Protein AF-0000000086188123 (afdb_homodimer)

Foldseek 3Di:
DPPPPPPDDDLVVVLVVQLVVVVVVPDDSVVSNVVSVVVSVVVVLVVVLQVVCVVVPHHPLLVLQLVCQVPDDPPDFDFLVNSCVVVVHDSVVSVVSVVVCVVVVQWDWDADPVHRVTIGIHGDPVVVVSVVVSVVVSVVVVCVVCVVPDPVRVVVVVVVVVVVVVVVVVVVVVVVVD/DPPPPPPDDDLVVVLVVQLVVVVVVPDDSVVSNVVSVVVSVVVVLVVVLQVVCVVVPHHPLLVLQLVCQVPDDPPDFDFLVNSCVVVVHDSVVSVVSVVVCVVVVQWDWDADPVHRVTIGIHGDPVVVVSVVVSVVVSVVVVCVVCVVPDPVRVVVVVVVVVVVVVVVVVVVVVVVVD

Nearest PDB structures (foldseek):
  8ylg-assembly1_B  TM=7.034E-01  e=4.263E-10  Burkholderia thailandensis
  7kfq-assembly1_A  TM=6.869E-01  e=3.202E-08  Variovorax paradoxus
  2nnn-assembly3_F  TM=6.623E-01  e=1.736E-07  Pseudomonas aeruginosa
  1lnw-assembly7_A  TM=7.172E-01  e=4.438E-07  Pseudomonas aeruginosa
  4zzl-assembly1_B  TM=7.360E-01  e=1.001E-06  Pseudomonas aeruginosa

Radius of gyration: 21.92 Å; Cα contacts (8 Å, |Δi|>4): 415; chains: 2; bounding box: 46×71×60 Å

Solvent-accessible surface area (backbone atoms only — not comparable to full-atom values): 19078 Å² total; per-residue (Å²): 132,80,73,77,66,76,89,64,81,51,56,54,54,52,48,52,43,48,37,51,42,39,35,74,36,63,24,52,58,68,53,36,45,33,54,49,34,39,42,51,46,47,52,56,51,49,58,54,46,55,56,56,33,49,77,73,73,40,51,72,68,55,43,53,51,54,55,50,56,66,48,49,54,94,85,57,82,43,27,66,63,55,52,11,61,76,66,70,48,54,55,70,59,38,50,53,52,49,50,54,37,36,74,73,44,31,34,46,78,42,67,31,88,90,38,77,86,38,52,35,54,44,68,31,74,57,24,48,50,51,50,28,49,53,39,39,57,49,36,54,54,52,46,56,24,43,58,73,44,51,75,68,51,44,52,50,44,24,53,52,39,48,43,36,34,49,18,46,41,55,51,51,56,53,55,69,72,99,132,80,75,78,65,75,88,64,81,51,58,55,55,52,48,52,44,47,35,52,41,40,35,74,37,63,24,54,59,69,54,37,44,33,54,49,34,41,44,50,47,45,51,55,50,49,58,53,46,55,56,56,34,49,76,74,74,40,50,73,68,54,44,55,50,52,54,52,56,67,48,49,54,94,83,57,82,42,27,66,63,55,52,11,61,75,68,70,50,55,54,69,59,39,50,53,51,50,50,55,36,36,75,72,45,32,35,45,77,43,68,31,88,90,37,77,86,39,52,35,54,42,69,30,75,56,25,49,52,50,50,27,49,52,38,40,58,48,35,54,56,52,45,56,23,42,60,72,43,52,75,68,52,42,52,52,44,25,52,53,38,49,43,36,33,48,18,46,42,55,50,51,56,53,55,70,72,99

Secondary structure (DSSP, 8-state):
------SSPPHHHHHHHHHHHHHHTT--HHHHHHHHHHHHHHHHHHHHHHHHHHHTT--HHHHHHHHHHHT--TT----HHHHHHHHT--HHHHHHHHHHHHHTTSEEEEEETTEEEEEEEEE-HHHHHHHHHHHHHHHHHHHHHGGGS-HHHHHHHHHHHHHHHHHHHHHHHHHHH-/------SSPPHHHHHHHHHHHHHHTT--HHHHHHHHHHHHHHHHHHHHHHHHHHHTT--HHHHHHHHHHHT--TT----HHHHHHHHT--HHHHHHHHHHHHHTTSEEEEEETTEEEEEEEEE-HHHHHHHHHHHHHHHHHHHHHGGGS-HHHHHHHHHHHHHHHHHHHHHHHHHHH-

Sequence (356 aa):
MTTRKRTGPSEQQLYESEVAAYVAAGGNEQVQRVITAAQALTRKLSQWYTLALQDVGLSAGEWTVLSRLARAGADEVLTPSALAEAAAIAPSSMTHRLDKMAERGLIDRTTDPSNRTRIIVTLTTEGWNMFRQVVRDSDILESDVLNRLTTGQREQLATLLEKAIAGLDDLSAQRDQHMTTRKRTGPSEQQLYESEVAAYVAAGGNEQVQRVITAAQALTRKLSQWYTLALQDVGLSAGEWTVLSRLARAGADEVLTPSALAEAAAIAPSSMTHRLDKMAERGLIDRTTDPSNRTRIIVTLTTEGWNMFRQVVRDSDILESDVLNRLTTGQREQLATLLEKAIAGLDDLSAQRDQH

Structure (mmCIF, N/CA/C/O backbone):
data_AF-0000000086188123-model_v1
#
loop_
_entity.id
_entity.type
_entity.pdbx_description
1 polymer 'Winged helix-turn-helix transcriptional regulator'
#
loop_
_atom_site.group_PDB
_atom_site.id
_atom_site.type_symbol
_atom_site.label_atom_id
_atom_site.label_alt_id
_atom_site.label_comp_id
_atom_site.label_asym_id
_atom_site.label_entity_id
_atom_site.label_seq_id
_atom_site.pdbx_PDB_ins_code
_atom_site.Cartn_x
_atom_site.Cartn_y
_atom_site.Cartn_z
_atom_site.occupancy
_atom_site.B_iso_or_equiv
_atom_site.auth_seq_id
_atom_site.auth_comp_id
_atom_site.auth_asym_id
_atom_site.auth_atom_id
_atom_site.pdbx_PDB_model_num
ATOM 1 N N . MET A 1 1 ? 10.438 20.844 -30.25 1 31.27 1 MET A N 1
ATOM 2 C CA . MET A 1 1 ? 9.766 19.719 -29.609 1 31.27 1 MET A CA 1
ATOM 3 C C . MET A 1 1 ? 9.508 20 -28.141 1 31.27 1 MET A C 1
ATOM 5 O O . MET A 1 1 ? 10.445 20.062 -27.344 1 31.27 1 MET A O 1
ATOM 9 N N . THR A 1 2 ? 8.602 20.766 -27.797 1 36.69 2 THR A N 1
ATOM 10 C CA . THR A 1 2 ? 8.297 21.391 -26.516 1 36.69 2 THR A CA 1
ATOM 11 C C . THR A 1 2 ? 8.078 20.328 -25.438 1 36.69 2 THR A C 1
ATOM 13 O O . THR A 1 2 ? 7.219 19.453 -25.578 1 36.69 2 THR A O 1
ATOM 16 N N . THR A 1 3 ? 9.125 19.844 -24.797 1 42.31 3 THR A N 1
ATOM 17 C CA . THR A 1 3 ? 9.062 18.922 -23.656 1 42.31 3 THR A CA 1
ATOM 18 C C . THR A 1 3 ? 7.895 19.281 -22.75 1 42.31 3 THR A C 1
ATOM 20 O O . THR A 1 3 ? 7.863 20.359 -22.156 1 42.31 3 THR A O 1
ATOM 23 N N . ARG A 1 4 ? 6.723 18.938 -23.094 1 39.5 4 ARG A N 1
ATOM 24 C CA . ARG A 1 4 ? 5.547 19.141 -22.266 1 39.5 4 ARG A CA 1
ATOM 25 C C . ARG A 1 4 ? 5.828 18.781 -20.812 1 39.5 4 ARG A C 1
ATOM 27 O O . ARG A 1 4 ? 6.082 17.609 -20.5 1 39.5 4 ARG A O 1
ATOM 34 N N . LYS A 1 5 ? 6.488 19.641 -20.188 1 47.44 5 LYS A N 1
ATOM 35 C CA . LYS A 1 5 ? 6.867 19.625 -18.781 1 47.44 5 LYS A CA 1
ATOM 36 C C . LYS A 1 5 ? 5.723 19.109 -17.906 1 47.44 5 LYS A C 1
ATOM 38 O O . LYS A 1 5 ? 4.59 19.578 -18.016 1 47.44 5 LYS A O 1
ATOM 43 N N . ARG A 1 6 ? 5.816 17.953 -17.391 1 56.38 6 ARG A N 1
ATOM 44 C CA . ARG A 1 6 ? 4.844 17.406 -16.453 1 56.38 6 ARG A CA 1
ATOM 45 C C . ARG A 1 6 ? 4.387 18.453 -15.453 1 56.38 6 ARG A C 1
ATOM 47 O O . ARG A 1 6 ? 5.211 19.062 -14.766 1 56.38 6 ARG A O 1
ATOM 54 N N . THR A 1 7 ? 3.264 19.141 -15.555 1 62.81 7 THR A N 1
ATOM 55 C CA . THR A 1 7 ? 2.73 20.266 -14.805 1 62.81 7 THR A CA 1
ATOM 56 C C . THR A 1 7 ? 2.576 19.906 -13.328 1 62.81 7 THR A C 1
ATOM 58 O O . THR A 1 7 ? 2.613 20.781 -12.469 1 62.81 7 THR A O 1
ATOM 61 N N . GLY A 1 8 ? 2.545 18.516 -12.883 1 72.62 8 GLY A N 1
ATOM 62 C CA . GLY A 1 8 ? 2.361 18.203 -11.477 1 72.62 8 GLY A CA 1
ATOM 63 C C . GLY A 1 8 ? 3.643 17.781 -10.781 1 72.62 8 GLY A C 1
ATOM 64 O O . GLY A 1 8 ? 4.684 17.641 -11.43 1 72.62 8 GLY A O 1
ATOM 65 N N . PRO A 1 9 ? 3.66 17.891 -9.492 1 82.19 9 PRO A N 1
ATOM 66 C CA . PRO A 1 9 ? 4.879 17.531 -8.758 1 82.19 9 PRO A CA 1
ATOM 67 C C . PRO A 1 9 ? 5.336 16.109 -9.039 1 82.19 9 PRO A C 1
ATOM 69 O O . PRO A 1 9 ? 4.512 15.227 -9.273 1 82.19 9 PRO A O 1
ATOM 72 N N . SER A 1 10 ? 6.672 15.891 -9.109 1 90.94 10 SER A N 1
ATOM 73 C CA . SER A 1 10 ? 7.258 14.562 -9.211 1 90.94 10 SER A CA 1
ATOM 74 C C . SER A 1 10 ? 6.949 13.719 -7.977 1 90.94 10 SER A C 1
ATOM 76 O O . SER A 1 10 ? 6.504 14.25 -6.957 1 90.94 10 SER A O 1
ATOM 78 N N . GLU A 1 11 ? 7.133 12.438 -8.008 1 92.31 11 GLU A N 1
ATOM 79 C CA . GLU A 1 11 ? 6.957 11.555 -6.852 1 92.31 11 GLU A CA 1
ATOM 80 C C . GLU A 1 11 ? 7.922 11.922 -5.727 1 92.31 11 GLU A C 1
ATOM 82 O O . GLU A 1 11 ? 7.57 11.844 -4.547 1 92.31 11 GLU A O 1
ATOM 87 N N . GLN A 1 12 ? 9.125 12.312 -6.145 1 93.88 12 GLN A N 1
ATOM 88 C CA . GLN A 1 12 ? 10.117 12.734 -5.152 1 93.88 12 GLN A CA 1
ATOM 89 C C . GLN A 1 12 ? 9.641 13.969 -4.395 1 93.88 12 GLN A C 1
ATOM 91 O O . GLN A 1 12 ? 9.797 14.055 -3.174 1 93.88 12 GLN A O 1
ATOM 96 N N . GLN A 1 13 ? 9.094 14.922 -5.102 1 92.06 13 GLN A N 1
ATOM 97 C CA . GLN A 1 13 ? 8.602 16.156 -4.477 1 92.06 13 GLN A CA 1
ATOM 98 C C . GLN A 1 13 ? 7.441 15.859 -3.531 1 92.06 13 GLN A C 1
ATOM 100 O O . GLN A 1 13 ? 7.371 16.422 -2.436 1 92.06 13 GLN A O 1
ATOM 105 N N . LEU A 1 14 ? 6.531 15.016 -3.98 1 91.62 14 LEU A N 1
ATOM 106 C CA . LEU A 1 14 ? 5.402 14.617 -3.146 1 91.62 14 LEU A CA 1
ATOM 107 C C . LEU A 1 14 ? 5.879 13.914 -1.881 1 91.62 14 LEU A C 1
ATOM 109 O O . LEU A 1 14 ? 5.418 14.227 -0.781 1 91.62 14 LEU A O 1
ATOM 113 N N . TYR A 1 15 ? 6.824 13.031 -2.072 1 95.31 15 TYR A N 1
ATOM 114 C CA . TYR A 1 15 ? 7.434 12.32 -0.953 1 95.31 15 TYR A CA 1
ATOM 115 C C . TYR A 1 15 ? 8.047 13.297 0.045 1 95.31 15 TYR A C 1
ATOM 117 O O . TYR A 1 15 ? 7.805 13.195 1.251 1 95.31 15 TYR A O 1
ATOM 125 N N . GLU A 1 16 ? 8.828 14.234 -0.421 1 94.88 16 GLU A N 1
ATOM 126 C CA . GLU A 1 16 ? 9.508 15.195 0.442 1 94.88 16 GLU A CA 1
ATOM 127 C C . GLU A 1 16 ? 8.5 16.062 1.201 1 94.88 16 GLU A C 1
ATOM 129 O O . GLU A 1 16 ? 8.688 16.344 2.385 1 94.88 16 GLU A O 1
ATOM 134 N N . SER A 1 17 ? 7.469 16.453 0.528 1 93.5 17 SER A N 1
ATOM 135 C CA . SER A 1 17 ? 6.434 17.266 1.169 1 93.5 17 SER A CA 1
ATOM 136 C C . SER A 1 17 ? 5.703 16.469 2.244 1 93.5 17 SER A C 1
ATOM 138 O O . SER A 1 17 ? 5.34 17.016 3.289 1 93.5 17 SER A O 1
ATOM 140 N N . GLU A 1 18 ? 5.469 15.188 2.01 1 95.69 18 GLU A N 1
ATOM 141 C CA . GLU A 1 18 ? 4.812 14.328 2.986 1 95.69 18 GLU A CA 1
ATOM 142 C C . GLU A 1 18 ? 5.676 14.156 4.234 1 95.69 18 GLU A C 1
ATOM 144 O O . GLU A 1 18 ? 5.184 14.305 5.355 1 95.69 18 GLU A O 1
ATOM 149 N N . VAL A 1 19 ? 6.941 13.898 3.99 1 97.25 19 VAL A N 1
ATOM 150 C CA . VAL A 1 19 ? 7.848 13.742 5.121 1 97.25 19 VAL A CA 1
ATOM 151 C C . VAL A 1 19 ? 7.863 15.023 5.957 1 97.25 19 VAL A C 1
ATOM 153 O O . VAL A 1 19 ? 7.738 14.969 7.18 1 97.25 19 VAL A O 1
ATOM 156 N N . ALA A 1 20 ? 7.973 16.141 5.246 1 96.44 20 ALA A N 1
ATOM 157 C CA . ALA A 1 20 ? 8.031 17.422 5.941 1 96.44 20 ALA A CA 1
ATOM 158 C C . ALA A 1 20 ? 6.777 17.641 6.785 1 96.44 20 ALA A C 1
ATOM 160 O O . ALA A 1 20 ? 6.863 18.078 7.934 1 96.44 20 ALA A O 1
ATOM 161 N N . ALA A 1 21 ? 5.648 17.328 6.258 1 95.81 21 ALA A N 1
ATOM 162 C CA . ALA A 1 21 ? 4.387 17.531 6.965 1 95.81 21 ALA A CA 1
ATOM 163 C C . ALA A 1 21 ? 4.301 16.625 8.195 1 95.81 21 ALA A C 1
ATOM 165 O O . ALA A 1 21 ? 3.875 17.062 9.266 1 95.81 21 ALA A O 1
ATOM 166 N N . TYR A 1 22 ? 4.711 15.383 8.117 1 97.56 22 TYR A N 1
ATOM 167 C CA . TYR A 1 22 ? 4.617 14.43 9.219 1 97.56 22 TYR A CA 1
ATOM 168 C C . TYR A 1 22 ? 5.621 14.766 10.312 1 97.56 22 TYR A C 1
ATOM 170 O O . TYR A 1 22 ? 5.32 14.633 11.508 1 97.56 22 TYR A O 1
ATOM 178 N N . VAL A 1 23 ? 6.797 15.211 9.875 1 97.69 23 VAL A N 1
ATOM 179 C CA . VAL A 1 23 ? 7.805 15.617 10.852 1 97.69 23 VAL A CA 1
ATOM 180 C C . VAL A 1 23 ? 7.336 16.875 11.594 1 97.69 23 VAL A C 1
ATOM 182 O O . VAL A 1 23 ? 7.457 16.953 12.82 1 97.69 23 VAL A O 1
ATOM 185 N N . ALA A 1 24 ? 6.742 17.781 10.867 1 96.25 24 ALA A N 1
ATOM 186 C CA . ALA A 1 24 ? 6.219 19 11.477 1 96.25 24 ALA A CA 1
ATOM 187 C C . ALA A 1 24 ? 5.102 18.688 12.469 1 96.25 24 ALA A C 1
ATOM 189 O O . ALA A 1 24 ? 4.898 19.406 13.445 1 96.25 24 ALA A O 1
ATOM 190 N N . ALA A 1 25 ? 4.465 17.609 12.227 1 96.69 25 ALA A N 1
ATOM 191 C CA . ALA A 1 25 ? 3.355 17.188 13.086 1 96.69 25 ALA A CA 1
ATOM 192 C C . ALA A 1 25 ? 3.854 16.375 14.273 1 96.69 25 ALA A C 1
ATOM 194 O O . ALA A 1 25 ? 3.057 15.906 15.086 1 96.69 25 ALA A O 1
ATOM 195 N N . GLY A 1 26 ? 5.133 16.125 14.367 1 96.56 26 GLY A N 1
ATOM 196 C CA . GLY A 1 26 ? 5.691 15.492 15.539 1 96.56 26 GLY A CA 1
ATOM 197 C C . GLY A 1 26 ? 6.273 14.117 15.258 1 96.56 26 GLY A C 1
ATOM 198 O O . GLY A 1 26 ? 6.742 13.438 16.172 1 96.56 26 GLY A O 1
ATOM 199 N N . GLY A 1 27 ? 6.246 13.672 13.984 1 97.25 27 GLY A N 1
ATOM 200 C CA . GLY A 1 27 ? 6.84 12.391 13.625 1 97.25 27 GLY A CA 1
ATOM 201 C C . GLY A 1 27 ? 8.359 12.414 13.641 1 97.25 27 GLY A C 1
ATOM 202 O O . GLY A 1 27 ? 8.969 13.445 13.367 1 97.25 27 GLY A O 1
ATOM 203 N N . ASN A 1 28 ? 8.93 11.266 13.977 1 97.81 28 ASN A N 1
ATOM 204 C CA . ASN A 1 28 ? 10.375 11.133 13.891 1 97.81 28 ASN A CA 1
ATOM 205 C C . ASN A 1 28 ? 10.859 11.141 12.445 1 97.81 28 ASN A C 1
ATOM 207 O O . ASN A 1 28 ? 10.344 10.383 11.609 1 97.81 28 ASN A O 1
ATOM 211 N N . GLU A 1 29 ? 11.797 11.945 12.18 1 97.88 29 GLU A N 1
ATOM 212 C CA . GLU A 1 29 ? 12.203 12.172 10.797 1 97.88 29 GLU A CA 1
ATOM 213 C C . GLU A 1 29 ? 12.703 10.883 10.156 1 97.88 29 GLU A C 1
ATOM 215 O O . GLU A 1 29 ? 12.336 10.562 9.023 1 97.88 29 GLU A O 1
ATOM 220 N N . GLN A 1 30 ? 13.555 10.18 10.82 1 97.44 30 GLN A N 1
ATOM 221 C CA . GLN A 1 30 ? 14.109 8.953 10.258 1 97.44 30 GLN A CA 1
ATOM 222 C C . GLN A 1 30 ? 13.023 7.922 9.984 1 97.44 30 GLN A C 1
ATOM 224 O O . GLN A 1 30 ? 13.023 7.27 8.938 1 97.44 30 GLN A O 1
ATOM 229 N N . VAL A 1 31 ? 12.109 7.781 10.891 1 98.06 31 VAL A N 1
ATOM 230 C CA . VAL A 1 31 ? 11 6.852 10.758 1 98.06 31 VAL A CA 1
ATOM 231 C C . VAL A 1 31 ? 10.102 7.277 9.602 1 98.06 31 VAL A C 1
ATOM 233 O O . VAL A 1 31 ? 9.742 6.461 8.75 1 98.06 31 VAL A O 1
ATOM 236 N N . GLN A 1 32 ? 9.844 8.57 9.516 1 98.19 32 GLN A N 1
ATOM 237 C CA . GLN A 1 32 ? 8.938 9.07 8.492 1 98.19 32 GLN A CA 1
ATOM 238 C C . GLN A 1 32 ? 9.562 8.984 7.105 1 98.19 32 GLN A C 1
ATOM 240 O O . GLN A 1 32 ? 8.867 8.758 6.113 1 98.19 32 GLN A O 1
ATOM 245 N N . ARG A 1 33 ? 10.914 9.172 7.043 1 98.44 33 ARG A N 1
ATOM 246 C CA . ARG A 1 33 ? 11.57 8.992 5.754 1 98.44 33 ARG A CA 1
ATOM 247 C C . ARG A 1 33 ? 11.375 7.574 5.227 1 98.44 33 ARG A C 1
ATOM 249 O O . ARG A 1 33 ? 11.055 7.383 4.055 1 98.44 33 ARG A O 1
ATOM 256 N N . VAL A 1 34 ? 11.477 6.578 6.086 1 98.62 34 VAL A N 1
ATOM 257 C CA . VAL A 1 34 ? 11.391 5.18 5.688 1 98.62 34 VAL A CA 1
ATOM 258 C C . VAL A 1 34 ? 9.945 4.836 5.332 1 98.62 34 VAL A C 1
ATOM 260 O O . VAL A 1 34 ? 9.664 4.367 4.227 1 98.62 34 VAL A O 1
ATOM 263 N N . ILE A 1 35 ? 9.047 5.117 6.234 1 98.38 35 ILE A N 1
ATOM 264 C CA . ILE A 1 35 ? 7.668 4.66 6.105 1 98.38 35 ILE A CA 1
ATOM 265 C C . ILE A 1 35 ? 6.988 5.383 4.945 1 98.38 35 ILE A C 1
ATOM 267 O O . ILE A 1 35 ? 6.316 4.754 4.121 1 98.38 35 ILE A O 1
ATOM 271 N N . THR A 1 36 ? 7.223 6.68 4.824 1 97.75 36 THR A N 1
ATOM 272 C CA . THR A 1 36 ? 6.621 7.453 3.74 1 97.75 36 THR A CA 1
ATOM 273 C C . THR A 1 36 ? 7.172 7.004 2.389 1 97.75 36 THR A C 1
ATOM 275 O O . THR A 1 36 ? 6.43 6.938 1.405 1 97.75 36 THR A O 1
ATOM 278 N N . ALA A 1 37 ? 8.453 6.691 2.336 1 98.19 37 ALA A N 1
ATOM 279 C CA . ALA A 1 37 ? 9.047 6.234 1.083 1 98.19 37 ALA A CA 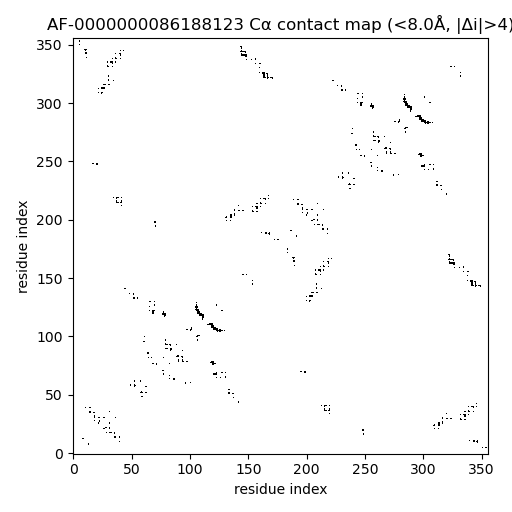1
ATOM 280 C C . ALA A 1 37 ? 8.453 4.895 0.654 1 98.19 37 ALA A C 1
ATOM 282 O O . ALA A 1 37 ? 8.109 4.703 -0.517 1 98.19 37 ALA A O 1
ATOM 283 N N . ALA A 1 38 ? 8.344 3.949 1.604 1 98.12 38 ALA A N 1
ATOM 284 C CA . ALA A 1 38 ? 7.75 2.65 1.303 1 98.12 38 ALA A CA 1
ATOM 285 C C . ALA A 1 38 ? 6.309 2.805 0.818 1 98.12 38 ALA A C 1
ATOM 287 O O . ALA A 1 38 ? 5.898 2.156 -0.146 1 98.12 38 ALA A O 1
ATOM 288 N N . GLN A 1 39 ? 5.566 3.639 1.445 1 96.88 39 GLN A N 1
ATOM 289 C CA . GLN A 1 39 ? 4.176 3.883 1.077 1 96.88 39 GLN A CA 1
ATOM 290 C C . GLN A 1 39 ? 4.078 4.539 -0.296 1 96.88 39 GLN A C 1
ATOM 292 O O . GLN A 1 39 ? 3.225 4.176 -1.105 1 96.88 39 GLN A O 1
ATOM 297 N N . ALA A 1 40 ? 4.926 5.535 -0.563 1 95.75 40 ALA A N 1
ATOM 298 C CA . ALA A 1 40 ? 4.926 6.211 -1.856 1 95.75 40 ALA A CA 1
ATOM 299 C C . ALA A 1 40 ? 5.246 5.238 -2.986 1 95.75 40 ALA A C 1
ATOM 301 O O . ALA A 1 40 ? 4.582 5.242 -4.027 1 95.75 40 ALA A O 1
ATOM 302 N N . LEU A 1 41 ? 6.262 4.418 -2.748 1 97 41 LEU A N 1
ATOM 303 C CA . LEU A 1 41 ? 6.676 3.426 -3.732 1 97 41 LEU A CA 1
ATOM 304 C C . LEU A 1 41 ? 5.527 2.475 -4.059 1 97 41 LEU A C 1
ATOM 306 O O . LEU A 1 41 ? 5.184 2.291 -5.227 1 97 41 LEU A O 1
ATOM 310 N N . THR A 1 42 ? 4.871 1.952 -3.041 1 96.56 42 THR A N 1
ATOM 311 C CA . THR A 1 42 ? 3.838 0.941 -3.242 1 96.56 42 THR A CA 1
ATOM 312 C C . THR A 1 42 ? 2.564 1.573 -3.793 1 96.56 42 THR A C 1
ATOM 314 O O . THR A 1 42 ? 1.86 0.961 -4.602 1 96.56 42 THR A O 1
ATOM 317 N N . ARG A 1 43 ? 2.254 2.775 -3.395 1 91.94 43 ARG A N 1
ATOM 318 C CA . ARG A 1 43 ? 1.097 3.49 -3.924 1 91.94 43 ARG A CA 1
ATOM 319 C C . ARG A 1 43 ? 1.235 3.721 -5.426 1 91.94 43 ARG A C 1
ATOM 321 O O . ARG A 1 43 ? 0.302 3.459 -6.188 1 91.94 43 ARG A O 1
ATOM 328 N N . LYS A 1 44 ? 2.367 4.215 -5.844 1 92.31 44 LYS A N 1
ATOM 329 C CA . LYS A 1 44 ? 2.576 4.508 -7.258 1 92.31 44 LYS A CA 1
ATOM 330 C C . LYS A 1 44 ? 2.566 3.23 -8.094 1 92.31 44 LYS A C 1
ATOM 332 O O . LYS A 1 44 ? 1.97 3.191 -9.172 1 92.31 44 LYS A O 1
ATOM 337 N N . LEU A 1 45 ? 3.193 2.205 -7.605 1 93.69 45 LEU A N 1
ATOM 338 C CA . LEU A 1 45 ? 3.17 0.924 -8.305 1 93.69 45 LEU A CA 1
ATOM 339 C C . LEU A 1 45 ? 1.742 0.399 -8.422 1 93.69 45 LEU A C 1
ATOM 341 O O . LEU A 1 45 ? 1.35 -0.103 -9.484 1 93.69 45 LEU A O 1
ATOM 345 N N . SER A 1 46 ? 0.983 0.484 -7.344 1 91.25 46 SER A N 1
ATOM 346 C CA . SER A 1 46 ? -0.402 0.027 -7.348 1 91.25 46 SER A CA 1
ATOM 347 C C . SER A 1 46 ? -1.214 0.736 -8.43 1 91.25 46 SER A C 1
ATOM 349 O O . SER A 1 46 ? -2.062 0.123 -9.078 1 91.25 46 SER A O 1
ATOM 351 N N . GLN A 1 47 ? -0.967 1.986 -8.641 1 86.75 47 GLN A N 1
ATOM 352 C CA . GLN A 1 47 ? -1.647 2.752 -9.68 1 86.75 47 GLN A CA 1
ATOM 353 C C . GLN A 1 47 ? -1.344 2.188 -11.062 1 86.75 47 GLN A C 1
ATOM 355 O O . GLN A 1 47 ? -2.23 2.115 -11.914 1 86.75 47 GLN A O 1
ATOM 360 N N . TRP A 1 48 ? -0.174 1.8 -11.242 1 88.06 48 TRP A N 1
ATOM 361 C CA . TRP A 1 48 ? 0.231 1.258 -12.539 1 88.06 48 TRP A CA 1
ATOM 362 C C . TRP A 1 48 ? -0.312 -0.154 -12.727 1 88.06 48 TRP A C 1
ATOM 364 O O . TRP A 1 48 ? -0.65 -0.548 -13.844 1 88.06 48 TRP A O 1
ATOM 374 N N . TYR A 1 49 ? -0.434 -0.916 -11.555 1 90.69 49 TYR A N 1
ATOM 375 C CA . TYR A 1 49 ? -0.973 -2.27 -11.633 1 90.69 49 TYR A CA 1
ATOM 376 C C . TYR A 1 49 ? -2.426 -2.252 -12.086 1 90.69 49 TYR A C 1
ATOM 378 O O . TYR A 1 49 ? -2.857 -3.127 -12.844 1 90.69 49 TYR A O 1
ATOM 386 N N . THR A 1 50 ? -3.131 -1.316 -11.609 1 85.81 50 THR A N 1
ATOM 387 C CA . THR A 1 50 ? -4.539 -1.219 -11.969 1 85.81 50 THR A CA 1
ATOM 388 C C . THR A 1 50 ? -4.707 -1.121 -13.484 1 85.81 50 THR A C 1
ATOM 390 O O . THR A 1 50 ? -5.547 -1.812 -14.07 1 85.81 50 THR A O 1
ATOM 393 N N . LEU A 1 51 ? -3.865 -0.387 -14.094 1 80.5 51 LEU A N 1
ATOM 394 C CA . LEU A 1 51 ? -3.912 -0.232 -15.547 1 80.5 51 LEU A CA 1
ATOM 395 C C . LEU A 1 51 ? -3.494 -1.522 -16.25 1 80.5 51 LEU A C 1
ATOM 397 O O . LEU A 1 51 ? -4.109 -1.924 -17.234 1 80.5 51 LEU A O 1
ATOM 401 N N . ALA A 1 52 ? -2.467 -2.156 -15.703 1 84.62 52 ALA A N 1
ATOM 402 C CA . ALA A 1 52 ? -1.95 -3.391 -16.297 1 84.62 52 ALA A CA 1
ATOM 403 C C . ALA A 1 52 ? -2.977 -4.516 -16.203 1 84.62 52 ALA A C 1
ATOM 405 O O . ALA A 1 52 ? -3.1 -5.332 -17.109 1 84.62 52 ALA A O 1
ATOM 406 N N . LEU A 1 53 ? -3.699 -4.602 -15.078 1 93.62 53 LEU A N 1
ATOM 407 C CA . LEU A 1 53 ? -4.719 -5.621 -14.883 1 93.62 53 LEU A CA 1
ATOM 408 C C . LEU A 1 53 ? -5.863 -5.453 -15.875 1 93.62 53 LEU A C 1
ATOM 410 O O . LEU A 1 53 ? -6.398 -6.441 -16.391 1 93.62 53 LEU A O 1
ATOM 414 N N . GLN A 1 54 ? -6.145 -4.215 -16.156 1 90.5 54 GLN A N 1
ATOM 415 C CA . GLN A 1 54 ? -7.199 -3.945 -17.125 1 90.5 54 GLN A CA 1
ATOM 416 C C . GLN A 1 54 ? -6.828 -4.473 -18.516 1 90.5 54 GLN A C 1
ATOM 418 O O . GLN A 1 54 ? -7.684 -4.969 -19.234 1 90.5 54 GLN A O 1
ATOM 423 N N . ASP A 1 55 ? -5.621 -4.418 -18.875 1 90.31 55 ASP A N 1
ATOM 424 C CA . ASP A 1 55 ? -5.129 -4.855 -20.172 1 90.31 55 ASP A CA 1
ATOM 425 C C . ASP A 1 55 ? -5.379 -6.352 -20.375 1 90.31 55 ASP A C 1
ATOM 427 O O . ASP A 1 55 ? -5.527 -6.809 -21.516 1 90.31 55 ASP A O 1
ATOM 431 N N . VAL A 1 56 ? -5.461 -7.074 -19.281 1 93.62 56 VAL A N 1
ATOM 432 C CA . VAL A 1 56 ? -5.637 -8.516 -19.406 1 93.62 56 VAL A CA 1
ATOM 433 C C . VAL A 1 56 ? -7.055 -8.906 -18.984 1 93.62 56 VAL A C 1
ATOM 435 O O . VAL A 1 56 ? -7.355 -10.086 -18.812 1 93.62 56 VAL A O 1
ATOM 438 N N . GLY A 1 57 ? -7.875 -7.906 -18.672 1 94.31 57 GLY A N 1
ATOM 439 C CA . GLY A 1 57 ? -9.281 -8.133 -18.391 1 94.31 57 GLY A CA 1
ATOM 440 C C . GLY A 1 57 ? -9.555 -8.555 -16.953 1 94.31 57 GLY A C 1
ATOM 441 O O . GLY A 1 57 ? -10.539 -9.234 -16.672 1 94.31 57 GLY A O 1
ATOM 442 N N . LEU A 1 58 ? -8.703 -8.242 -16 1 96.38 58 LEU A N 1
ATOM 443 C CA . LEU A 1 58 ? -8.859 -8.586 -14.602 1 96.38 58 LEU A CA 1
ATOM 444 C C . LEU A 1 58 ? -9.164 -7.34 -13.766 1 96.38 58 LEU A C 1
ATOM 446 O O . LEU A 1 58 ? -8.57 -6.281 -13.992 1 96.38 58 LEU A O 1
ATOM 450 N N . SER A 1 59 ? -10.07 -7.422 -12.922 1 94.69 59 SER A N 1
ATOM 451 C CA . SER A 1 59 ? -10.25 -6.395 -11.906 1 94.69 59 SER A CA 1
ATOM 452 C C . SER A 1 59 ? -9.297 -6.602 -10.734 1 94.69 59 SER A C 1
ATOM 454 O O . SER A 1 59 ? -8.711 -7.68 -10.578 1 94.69 59 SER A O 1
ATOM 456 N N . ALA A 1 60 ? -9.203 -5.574 -9.914 1 93.69 60 ALA A N 1
ATOM 457 C CA . ALA A 1 60 ? -8.383 -5.684 -8.711 1 93.69 60 ALA A CA 1
ATOM 458 C C . ALA A 1 60 ? -8.898 -6.781 -7.789 1 93.69 60 ALA A C 1
ATOM 460 O O . ALA A 1 60 ? -8.117 -7.5 -7.164 1 93.69 60 ALA A O 1
ATOM 461 N N . GLY A 1 61 ? -10.195 -6.859 -7.699 1 95.5 61 GLY A N 1
ATOM 462 C CA . GLY A 1 61 ? -10.797 -7.895 -6.879 1 95.5 61 GLY A CA 1
ATOM 463 C C . GLY A 1 61 ? -10.516 -9.297 -7.387 1 95.5 61 GLY A C 1
ATOM 464 O O . GLY A 1 61 ? -10.242 -10.203 -6.598 1 95.5 61 GLY A O 1
ATOM 465 N N . GLU A 1 62 ? -10.617 -9.469 -8.625 1 97.12 62 GLU A N 1
ATOM 466 C CA . GLU A 1 62 ? -10.312 -10.766 -9.219 1 97.12 62 GLU A CA 1
ATOM 467 C C . GLU A 1 62 ? -8.844 -11.125 -9.039 1 97.12 62 GLU A C 1
ATOM 469 O O . GLU A 1 62 ? -8.508 -12.297 -8.82 1 97.12 62 GLU A O 1
ATOM 474 N N . TRP A 1 63 ? -8.023 -10.141 -9.164 1 96.69 63 TRP A N 1
ATOM 475 C CA . TRP A 1 63 ? -6.602 -10.375 -8.93 1 96.69 63 TRP A CA 1
ATOM 476 C C . TRP A 1 63 ? -6.352 -10.836 -7.5 1 96.69 63 TRP A C 1
ATOM 478 O O . TRP A 1 63 ? -5.543 -11.734 -7.258 1 96.69 63 TRP A O 1
ATOM 488 N N . THR A 1 64 ? -6.98 -10.203 -6.602 1 95.25 64 THR A N 1
ATOM 489 C CA . THR A 1 64 ? -6.848 -10.586 -5.199 1 95.25 64 THR A CA 1
ATOM 490 C C . THR A 1 64 ? -7.164 -12.062 -5.008 1 95.25 64 THR A C 1
ATOM 492 O O . THR A 1 64 ? -6.434 -12.781 -4.32 1 95.25 64 THR A O 1
ATOM 495 N N . VAL A 1 65 ? -8.156 -12.531 -5.621 1 97.5 65 VAL A N 1
ATOM 496 C CA . VAL A 1 65 ? -8.547 -13.938 -5.539 1 97.5 65 VAL A CA 1
ATOM 497 C C . VAL A 1 65 ? -7.508 -14.805 -6.25 1 97.5 65 VAL A C 1
ATOM 499 O O . VAL A 1 65 ? -7.008 -15.773 -5.68 1 97.5 65 VAL A O 1
ATOM 502 N N . LEU A 1 66 ? -7.203 -14.438 -7.453 1 97.5 66 LEU A N 1
ATOM 503 C CA . LEU A 1 66 ? -6.281 -15.195 -8.289 1 97.5 66 LEU A CA 1
ATOM 504 C C . LEU A 1 66 ? -4.93 -15.359 -7.598 1 97.5 66 LEU A C 1
ATOM 506 O O . LEU A 1 66 ? -4.387 -16.469 -7.535 1 97.5 66 LEU A O 1
ATOM 510 N N . SER A 1 67 ? -4.41 -14.273 -7.082 1 96.5 67 SER A N 1
ATOM 511 C CA . SER A 1 67 ? -3.104 -14.297 -6.43 1 96.5 67 SER A CA 1
ATOM 512 C C . SER A 1 67 ? -3.15 -15.094 -5.133 1 96.5 67 SER A C 1
ATOM 514 O O . SER A 1 67 ? -2.189 -15.789 -4.789 1 96.5 67 SER A O 1
ATOM 516 N N . ARG A 1 68 ? -4.246 -14.992 -4.387 1 95.62 68 ARG A N 1
ATOM 517 C CA . ARG A 1 68 ? -4.402 -15.773 -3.164 1 95.62 68 ARG A CA 1
ATOM 518 C C . ARG A 1 68 ? -4.414 -17.266 -3.465 1 95.62 68 ARG A C 1
ATOM 520 O O . ARG A 1 68 ? -3.797 -18.062 -2.748 1 95.62 68 ARG A O 1
ATOM 527 N N . LEU A 1 69 ? -5.066 -17.656 -4.469 1 96.88 69 LEU A N 1
ATOM 528 C CA . LEU A 1 69 ? -5.125 -19.062 -4.863 1 96.88 69 LEU A CA 1
ATOM 529 C C . LEU A 1 69 ? -3.758 -19.547 -5.32 1 96.88 69 LEU A C 1
ATOM 531 O O . LEU A 1 69 ? -3.357 -20.672 -4.996 1 96.88 69 LEU A O 1
ATOM 535 N N . ALA A 1 70 ? -3.088 -18.703 -6.035 1 96.06 70 ALA A N 1
ATOM 536 C CA . ALA A 1 70 ? -1.79 -19.094 -6.582 1 96.06 70 ALA A CA 1
ATOM 537 C C . ALA A 1 70 ? -0.764 -19.297 -5.473 1 96.06 70 ALA A C 1
ATOM 539 O O . ALA A 1 70 ? 0.183 -20.078 -5.633 1 96.06 70 ALA A O 1
ATOM 540 N N . ARG A 1 71 ? -0.979 -18.672 -4.367 1 93.25 71 ARG A N 1
ATOM 541 C CA . ARG A 1 71 ? -0.007 -18.703 -3.279 1 93.25 71 ARG A CA 1
ATOM 542 C C . ARG A 1 71 ? -0.401 -19.719 -2.219 1 93.25 71 ARG A C 1
ATOM 544 O O . ARG A 1 71 ? 0.261 -19.844 -1.186 1 93.25 71 ARG A O 1
ATOM 551 N N . ALA A 1 72 ? -1.466 -20.344 -2.453 1 90.44 72 ALA A N 1
ATOM 552 C CA . ALA A 1 72 ? -1.95 -21.312 -1.471 1 90.44 72 ALA A CA 1
ATOM 553 C C . ALA A 1 72 ? -0.97 -22.469 -1.312 1 90.44 72 ALA A C 1
ATOM 555 O O . ALA A 1 72 ? -0.408 -22.953 -2.297 1 90.44 72 ALA A O 1
ATOM 556 N N . GLY A 1 73 ? -0.75 -22.797 -0.057 1 85 73 GLY A N 1
ATOM 557 C CA . GLY A 1 73 ? 0.07 -23.969 0.196 1 85 73 GLY A CA 1
ATOM 558 C C . GLY A 1 73 ? -0.539 -25.25 -0.345 1 85 73 GLY A C 1
ATOM 559 O O . GLY A 1 73 ? -1.74 -25.297 -0.615 1 85 73 GLY A O 1
ATOM 560 N N . ALA A 1 74 ? 0.271 -26.266 -0.478 1 82.12 74 ALA A N 1
ATOM 561 C CA . ALA A 1 74 ? -0.152 -27.547 -1.059 1 82.12 74 ALA A CA 1
ATOM 562 C C . ALA A 1 74 ? -1.287 -28.156 -0.25 1 82.12 74 ALA A C 1
ATOM 564 O O . ALA A 1 74 ? -2.203 -28.766 -0.815 1 82.12 74 ALA A O 1
ATOM 565 N N . ASP A 1 75 ? -1.353 -27.891 1.011 1 85.69 75 ASP A N 1
ATOM 566 C CA . ASP A 1 75 ? -2.34 -28.547 1.862 1 85.69 75 ASP A CA 1
ATOM 567 C C . ASP A 1 75 ? -3.426 -27.562 2.299 1 85.69 75 ASP A C 1
ATOM 569 O O . ASP A 1 75 ? -4.289 -27.906 3.113 1 85.69 75 ASP A O 1
ATOM 573 N N . GLU A 1 76 ? -3.363 -26.453 1.726 1 89.56 76 GLU A N 1
ATOM 574 C CA . GLU A 1 76 ? -4.336 -25.453 2.125 1 89.56 76 GLU A CA 1
ATOM 575 C C . GLU A 1 76 ? -5.605 -25.531 1.283 1 89.56 76 GLU A C 1
ATOM 577 O O . GLU A 1 76 ? -5.539 -25.625 0.056 1 89.56 76 GLU A O 1
ATOM 582 N N . VAL A 1 77 ? -6.715 -25.578 1.972 1 92.31 77 VAL A N 1
ATOM 583 C CA . VAL A 1 77 ? -8.016 -25.594 1.304 1 92.31 77 VAL A CA 1
ATOM 584 C C . VAL A 1 77 ? -8.641 -24.203 1.354 1 92.31 77 VAL A C 1
ATOM 586 O O . VAL A 1 77 ? -8.828 -23.641 2.434 1 92.31 77 VAL A O 1
ATOM 589 N N . LEU A 1 78 ? -8.961 -23.656 0.189 1 96.31 78 LEU A N 1
ATOM 590 C CA . LEU A 1 78 ? -9.57 -22.328 0.119 1 96.31 78 LEU A CA 1
ATOM 591 C C . LEU A 1 78 ? -11.016 -22.422 -0.354 1 96.31 78 LEU A C 1
ATOM 593 O O . LEU A 1 78 ? -11.281 -22.891 -1.464 1 96.31 78 LEU A O 1
ATOM 597 N N . THR A 1 79 ? -11.867 -22 0.579 1 97.38 79 THR A N 1
ATOM 598 C CA . THR A 1 79 ? -13.297 -21.969 0.307 1 97.38 79 THR A CA 1
ATOM 599 C C . THR A 1 79 ? -13.75 -20.562 -0.054 1 97.38 79 THR A C 1
ATOM 601 O O . THR A 1 79 ? -13.016 -19.594 0.16 1 97.38 79 THR A O 1
ATOM 604 N N . PRO A 1 80 ? -14.953 -20.484 -0.684 1 97.81 80 PRO A N 1
ATOM 605 C CA . PRO A 1 80 ? -15.477 -19.141 -0.926 1 97.81 80 PRO A CA 1
ATOM 606 C C . PRO A 1 80 ? -15.508 -18.281 0.336 1 97.81 80 PRO A C 1
ATOM 608 O O . PRO A 1 80 ? -15.156 -17.109 0.292 1 97.81 80 PRO A O 1
ATOM 611 N N . SER A 1 81 ? -15.836 -18.891 1.445 1 96.69 81 SER A N 1
ATOM 612 C CA . SER A 1 81 ? -15.898 -18.156 2.707 1 96.69 81 SER A CA 1
ATOM 613 C C . SER A 1 81 ? -14.516 -17.703 3.162 1 96.69 81 SER A C 1
ATOM 615 O O . SER A 1 81 ? -14.344 -16.578 3.635 1 96.69 81 SER A O 1
ATOM 617 N N . ALA A 1 82 ? -13.562 -18.562 3.029 1 95.06 82 ALA A N 1
ATOM 618 C CA . ALA A 1 82 ? -12.188 -18.234 3.393 1 95.06 82 ALA A CA 1
ATOM 619 C C . ALA A 1 82 ? -11.656 -17.094 2.521 1 95.06 82 ALA A C 1
ATOM 621 O O . ALA A 1 82 ? -10.953 -16.203 3.008 1 95.06 82 ALA A O 1
ATOM 622 N N . LEU A 1 83 ? -11.961 -17.141 1.271 1 97.25 83 LEU A N 1
ATOM 623 C CA . LEU A 1 83 ? -11.531 -16.109 0.336 1 97.25 83 LEU A CA 1
ATOM 624 C C . LEU A 1 83 ? -12.195 -14.773 0.651 1 97.25 83 LEU A C 1
ATOM 626 O O . LEU A 1 83 ? -11.555 -13.719 0.579 1 97.25 83 LEU A O 1
ATOM 630 N N . ALA A 1 84 ? -13.469 -14.805 1.016 1 97.25 84 ALA A N 1
ATOM 631 C CA . ALA A 1 84 ? -14.188 -13.594 1.389 1 97.25 84 ALA A CA 1
ATOM 632 C C . ALA A 1 84 ? -13.57 -12.945 2.625 1 97.25 84 ALA A C 1
ATOM 634 O O . ALA A 1 84 ? -13.352 -11.734 2.654 1 97.25 84 ALA A O 1
ATOM 635 N N . GLU A 1 85 ? -13.273 -13.766 3.598 1 92.69 85 GLU A N 1
ATOM 636 C CA . GLU A 1 85 ? -12.648 -13.289 4.828 1 92.69 85 GLU A CA 1
ATOM 637 C C . GLU A 1 85 ? -11.281 -12.672 4.555 1 92.69 85 GLU A C 1
ATOM 639 O O . GLU A 1 85 ? -10.984 -11.578 5.039 1 92.69 85 GLU A O 1
ATOM 644 N N . ALA A 1 86 ? -10.508 -13.328 3.725 1 88 86 ALA A N 1
ATOM 645 C CA . ALA A 1 86 ? -9.172 -12.852 3.389 1 88 86 ALA A CA 1
ATOM 646 C C . ALA A 1 86 ? -9.234 -11.523 2.641 1 88 86 ALA A C 1
ATOM 648 O O . ALA A 1 86 ? -8.367 -10.664 2.809 1 88 86 ALA A O 1
ATOM 649 N N . ALA A 1 87 ? -10.242 -11.305 1.857 1 92 87 ALA A N 1
ATOM 650 C CA . ALA A 1 87 ? -10.391 -10.102 1.049 1 92 87 ALA A CA 1
ATOM 651 C C . ALA A 1 87 ? -11.18 -9.031 1.798 1 92 87 ALA A C 1
ATOM 653 O O . ALA A 1 87 ? -11.336 -7.91 1.309 1 92 87 ALA A O 1
ATOM 654 N N . ALA A 1 88 ? -11.703 -9.406 2.902 1 88.5 88 ALA A N 1
ATOM 655 C CA . ALA A 1 88 ? -12.508 -8.5 3.723 1 88.5 88 ALA A CA 1
ATOM 656 C C . ALA A 1 88 ? -13.703 -7.965 2.939 1 88.5 88 ALA A C 1
ATOM 658 O O . ALA A 1 88 ? -13.945 -6.754 2.922 1 88.5 88 ALA A O 1
ATOM 659 N N . ILE A 1 89 ? -14.414 -8.859 2.283 1 93.44 89 ILE A N 1
ATOM 660 C CA . ILE A 1 89 ? -15.633 -8.477 1.578 1 93.44 89 ILE A CA 1
ATOM 661 C C . ILE A 1 89 ? -16.766 -9.414 1.957 1 93.44 89 ILE A C 1
ATOM 663 O O . ILE A 1 89 ? -16.531 -10.469 2.561 1 93.44 89 ILE A O 1
ATOM 667 N N . ALA A 1 90 ? -17.969 -9.047 1.597 1 95.81 90 ALA A N 1
ATOM 668 C CA . ALA A 1 90 ? -19.156 -9.859 1.882 1 95.81 90 ALA A CA 1
ATOM 669 C C . ALA A 1 90 ? -19.125 -11.172 1.098 1 95.81 90 ALA A C 1
ATOM 671 O O . ALA A 1 90 ? -18.719 -11.195 -0.066 1 95.81 90 ALA A O 1
ATOM 672 N N . PRO A 1 91 ? -19.625 -12.219 1.721 1 97.06 91 PRO A N 1
ATOM 673 C CA . PRO A 1 91 ? -19.672 -13.508 1.035 1 97.06 91 PRO A CA 1
ATOM 674 C C . PRO A 1 91 ? -20.438 -13.445 -0.286 1 97.06 91 PRO A C 1
ATOM 676 O O . PRO A 1 91 ? -20.031 -14.086 -1.264 1 97.06 91 PRO A O 1
ATOM 679 N N . SER A 1 92 ? -21.484 -12.773 -0.263 1 97.44 92 SER A N 1
ATOM 680 C CA . SER A 1 92 ? -22.266 -12.648 -1.49 1 97.44 92 SER A CA 1
ATOM 681 C C . SER A 1 92 ? -21.438 -12.008 -2.605 1 97.44 92 SER A C 1
ATOM 683 O O . SER A 1 92 ? -21.516 -12.43 -3.762 1 97.44 92 SER A O 1
ATOM 685 N N . SER A 1 93 ? -20.594 -10.969 -2.32 1 97.62 93 SER A N 1
ATOM 686 C CA . SER A 1 93 ? -19.703 -10.328 -3.287 1 97.62 93 SER A CA 1
ATOM 687 C C . SER A 1 93 ? -18.641 -11.297 -3.791 1 97.62 93 SER A C 1
ATOM 689 O O . SER A 1 93 ? -18.312 -11.305 -4.98 1 97.62 93 SER A O 1
ATOM 691 N N . MET A 1 94 ? -18.172 -12.039 -2.906 1 98.19 94 MET A N 1
ATOM 692 C CA . MET A 1 94 ? -17.172 -13.039 -3.277 1 98.19 94 MET A CA 1
ATOM 693 C C . MET A 1 94 ? -17.766 -14.086 -4.215 1 98.19 94 MET A C 1
ATOM 695 O O . MET A 1 94 ? -17.156 -14.453 -5.215 1 98.19 94 MET A O 1
ATOM 699 N N . THR A 1 95 ? -18.984 -14.555 -3.873 1 97.75 95 THR A N 1
ATOM 700 C CA . THR A 1 95 ? -19.641 -15.531 -4.723 1 97.75 95 THR A CA 1
ATOM 701 C C . THR A 1 95 ? -19.812 -14.992 -6.141 1 97.75 95 THR A C 1
ATOM 703 O O . THR A 1 95 ? -19.5 -15.688 -7.113 1 97.75 95 THR A O 1
ATOM 706 N N . HIS A 1 96 ? -20.25 -13.805 -6.203 1 98.19 96 HIS A N 1
ATOM 707 C CA . HIS A 1 96 ? -20.422 -13.18 -7.512 1 98.19 96 HIS A CA 1
ATOM 708 C C . HIS A 1 96 ? -19.094 -13.109 -8.266 1 98.19 96 HIS A C 1
ATOM 710 O O . HIS A 1 96 ? -19.031 -13.414 -9.453 1 98.19 96 HIS A O 1
ATOM 716 N N . ARG A 1 97 ? -18.078 -12.711 -7.645 1 98.25 97 ARG A N 1
ATOM 717 C CA . ARG A 1 97 ? -16.75 -12.617 -8.234 1 98.25 97 ARG A CA 1
ATOM 718 C C . ARG A 1 97 ? -16.25 -13.977 -8.703 1 98.25 97 ARG A C 1
ATOM 720 O O . ARG A 1 97 ? -15.727 -14.109 -9.812 1 98.25 97 ARG A O 1
ATOM 727 N N . LEU A 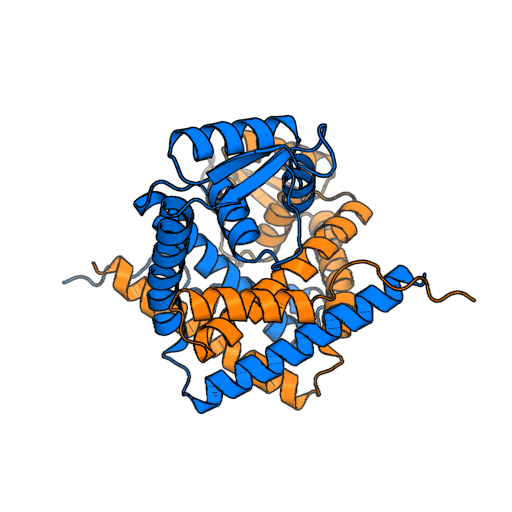1 98 ? -16.469 -14.953 -7.883 1 98.62 98 LEU A N 1
ATOM 728 C CA . LEU A 1 98 ? -16.062 -16.312 -8.234 1 98.62 98 LEU A CA 1
ATOM 729 C C . LEU A 1 98 ? -16.859 -16.828 -9.422 1 98.62 98 LEU A C 1
ATOM 731 O O . LEU A 1 98 ? -16.328 -17.547 -10.273 1 98.62 98 LEU A O 1
ATOM 735 N N . ASP A 1 99 ? -18.141 -16.516 -9.438 1 98.38 99 ASP A N 1
ATOM 736 C CA . ASP A 1 99 ? -18.984 -16.906 -10.57 1 98.38 99 ASP A CA 1
ATOM 737 C C . ASP A 1 99 ? -18.422 -16.359 -11.883 1 98.38 99 ASP A C 1
ATOM 739 O O . ASP A 1 99 ? -18.281 -17.109 -12.852 1 98.38 99 ASP A O 1
ATOM 743 N N . LYS A 1 100 ? -18.062 -15.133 -11.859 1 98.19 100 LYS A N 1
ATOM 744 C CA . LYS A 1 100 ? -17.531 -14.492 -13.055 1 98.19 100 LYS A CA 1
ATOM 745 C C . LYS A 1 100 ? -16.203 -15.117 -13.469 1 98.19 100 LYS A C 1
ATOM 747 O O . LYS A 1 100 ? -15.953 -15.344 -14.656 1 98.19 100 LYS A O 1
ATOM 752 N N . MET A 1 101 ? -15.359 -15.406 -12.523 1 98.5 101 MET A N 1
ATOM 753 C CA . MET A 1 101 ? -14.047 -15.992 -12.789 1 98.5 101 MET A CA 1
ATOM 754 C C . MET A 1 101 ? -14.188 -17.422 -13.312 1 98.5 101 MET A C 1
ATOM 756 O O . MET A 1 101 ? -13.422 -17.844 -14.18 1 98.5 101 MET A O 1
ATOM 760 N N . ALA A 1 102 ? -15.125 -18.156 -12.773 1 98.56 102 ALA A N 1
ATOM 761 C CA . ALA A 1 102 ? -15.391 -19.516 -13.25 1 98.56 102 ALA A CA 1
ATOM 762 C C . ALA A 1 102 ? -15.914 -19.5 -14.688 1 98.56 102 ALA A C 1
ATOM 764 O O . ALA A 1 102 ? -15.5 -20.312 -15.516 1 98.56 102 ALA A O 1
ATOM 765 N N . GLU A 1 103 ? -16.781 -18.594 -14.922 1 98.12 103 GLU A N 1
ATOM 766 C CA . GLU A 1 103 ? -17.344 -18.453 -16.266 1 98.12 103 GLU A CA 1
ATOM 767 C C . GLU A 1 103 ? -16.234 -18.172 -17.281 1 98.12 103 GLU A C 1
ATOM 769 O O . GLU A 1 103 ? -16.297 -18.641 -18.422 1 98.12 103 GLU A O 1
ATOM 774 N N . ARG A 1 104 ? -15.172 -17.469 -16.891 1 97.75 104 ARG A N 1
ATOM 775 C CA . ARG A 1 104 ? -14.055 -17.125 -17.766 1 97.75 104 ARG A CA 1
ATOM 776 C C . ARG A 1 104 ? -13.016 -18.25 -17.781 1 97.75 104 ARG A C 1
ATOM 778 O O . ARG A 1 104 ? -11.984 -18.125 -18.453 1 97.75 104 ARG A O 1
ATOM 785 N N . GLY A 1 105 ? -13.273 -19.266 -16.969 1 98.31 105 GLY A N 1
ATOM 786 C CA . GLY A 1 105 ? -12.414 -20.438 -16.969 1 98.31 105 GLY A CA 1
ATOM 787 C C . GLY A 1 105 ? -11.156 -20.25 -16.156 1 98.31 105 GLY A C 1
ATOM 788 O O . GLY A 1 105 ? -10.164 -20.953 -16.344 1 98.31 105 GLY A O 1
ATOM 789 N N . LEU A 1 106 ? -11.078 -19.266 -15.203 1 98.56 106 LEU A N 1
ATOM 790 C CA . LEU A 1 106 ? -9.875 -18.969 -14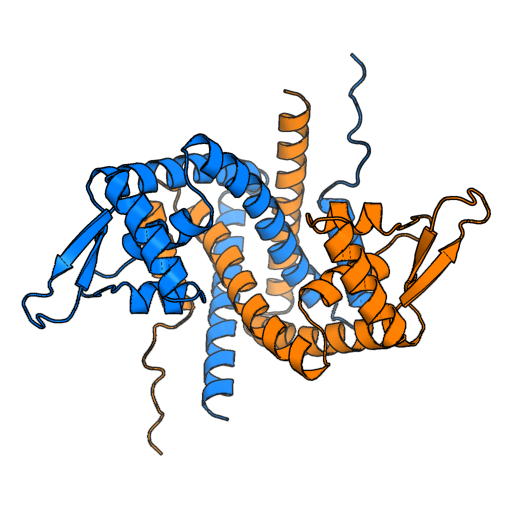.438 1 98.56 106 LEU A CA 1
ATOM 791 C C . LEU A 1 106 ? -9.797 -19.828 -13.172 1 98.56 106 LEU A C 1
ATOM 793 O O . LEU A 1 106 ? -8.711 -20.062 -12.648 1 98.56 106 LEU A O 1
ATOM 797 N N . ILE A 1 107 ? -10.961 -20.234 -12.695 1 98.75 107 ILE A N 1
ATOM 798 C CA . ILE A 1 107 ? -10.992 -21.031 -11.477 1 98.75 107 ILE A CA 1
ATOM 799 C C . ILE A 1 107 ? -11.977 -22.188 -11.648 1 98.75 107 ILE A C 1
ATOM 801 O O . ILE A 1 107 ? -12.797 -22.188 -12.562 1 98.75 107 ILE A O 1
ATOM 805 N N . ASP A 1 108 ? -11.828 -23.156 -10.758 1 98.19 108 ASP A N 1
ATOM 806 C CA . ASP A 1 108 ? -12.758 -24.281 -10.602 1 98.19 108 ASP A CA 1
ATOM 807 C C . ASP A 1 108 ? -13.273 -24.375 -9.172 1 98.19 108 ASP A C 1
ATOM 809 O O . ASP A 1 108 ? -12.594 -23.953 -8.234 1 98.19 108 ASP A O 1
ATOM 813 N N . ARG A 1 109 ? -14.484 -24.828 -9.078 1 97.25 109 ARG A N 1
ATOM 814 C CA . ARG A 1 109 ? -15.086 -25.125 -7.781 1 97.25 109 ARG A CA 1
ATOM 815 C C . ARG A 1 109 ? -15.484 -26.594 -7.688 1 97.25 109 ARG A C 1
ATOM 817 O O . ARG A 1 109 ? -16.203 -27.109 -8.555 1 97.25 109 ARG A O 1
ATOM 824 N N . THR A 1 110 ? -14.992 -27.172 -6.645 1 96.69 110 THR A N 1
ATOM 825 C CA . THR A 1 110 ? -15.305 -28.578 -6.465 1 96.69 110 THR A CA 1
ATOM 826 C C . THR A 1 110 ? -15.703 -28.875 -5.02 1 96.69 110 THR A C 1
ATOM 828 O O . THR A 1 110 ? -15.344 -28.125 -4.109 1 96.69 110 THR A O 1
ATOM 831 N N . THR A 1 111 ? -16.438 -29.938 -4.836 1 95.88 111 THR A N 1
ATOM 832 C CA . THR A 1 111 ? -16.797 -30.375 -3.492 1 95.88 111 THR A CA 1
ATOM 833 C C . THR A 1 111 ? -15.633 -31.094 -2.824 1 95.88 111 THR A C 1
ATOM 835 O O . THR A 1 111 ? -14.953 -31.906 -3.459 1 95.88 111 THR A O 1
ATOM 838 N N . ASP A 1 112 ? -15.453 -30.734 -1.536 1 92.81 112 ASP A N 1
ATOM 839 C CA . ASP A 1 112 ? -14.43 -31.422 -0.759 1 92.81 112 ASP A CA 1
ATOM 840 C C . ASP A 1 112 ? -14.805 -32.875 -0.519 1 92.81 112 ASP A C 1
ATOM 842 O O . ASP A 1 112 ? -15.852 -33.188 0.064 1 92.81 112 ASP A O 1
ATOM 846 N N . PRO A 1 113 ? -13.953 -33.719 -0.958 1 91.25 113 PRO A N 1
ATOM 847 C CA . PRO A 1 113 ? -14.273 -35.156 -0.768 1 91.25 113 PRO A CA 1
ATOM 848 C C . PRO A 1 113 ? -14.383 -35.531 0.705 1 91.25 113 PRO A C 1
ATOM 850 O O . PRO A 1 113 ? -15.117 -36.469 1.049 1 91.25 113 PRO A O 1
ATOM 853 N N . SER A 1 114 ? -13.703 -34.844 1.506 1 92.69 114 SER A N 1
ATOM 854 C CA . SER A 1 114 ? -13.68 -35.125 2.932 1 92.69 114 SER A CA 1
ATOM 855 C C . SER A 1 114 ? -14.797 -34.406 3.674 1 92.69 114 SER A C 1
ATOM 857 O O . SER A 1 114 ? -15.023 -34.656 4.859 1 92.69 114 SER A O 1
ATOM 859 N N . ASN A 1 115 ? -15.383 -33.562 3.08 1 92.56 115 ASN A N 1
ATOM 860 C CA . ASN A 1 115 ? -16.469 -32.75 3.631 1 92.56 115 ASN A CA 1
ATOM 861 C C . ASN A 1 115 ? -17.422 -32.281 2.539 1 92.56 115 ASN A C 1
ATOM 863 O O . ASN A 1 115 ? -17.188 -31.234 1.929 1 92.56 115 ASN A O 1
ATOM 867 N N . ARG A 1 116 ? -18.469 -32.938 2.367 1 92.19 116 ARG A N 1
ATOM 868 C CA . ARG A 1 116 ? -19.359 -32.75 1.215 1 92.19 116 ARG A CA 1
ATOM 869 C C . ARG A 1 116 ? -20.031 -31.391 1.237 1 92.19 116 ARG A C 1
ATOM 871 O O . ARG A 1 116 ? -20.594 -30.953 0.232 1 92.19 116 ARG A O 1
ATOM 878 N N . THR A 1 117 ? -20 -30.75 2.264 1 91.94 117 THR A N 1
ATOM 879 C CA . THR A 1 117 ? -20.641 -29.438 2.332 1 91.94 117 THR A CA 1
ATOM 880 C C . THR A 1 117 ? -19.641 -28.328 2.02 1 91.94 117 THR A C 1
ATOM 882 O O . THR A 1 117 ? -20.016 -27.156 1.882 1 91.94 117 THR A O 1
ATOM 885 N N . ARG A 1 118 ? -18.453 -28.719 1.883 1 94.75 118 ARG A N 1
ATOM 886 C CA . ARG A 1 118 ? -17.406 -27.734 1.677 1 94.75 118 ARG A CA 1
ATOM 887 C C . ARG A 1 118 ? -17.031 -27.625 0.201 1 94.75 118 ARG A C 1
ATOM 889 O O . ARG A 1 118 ? -16.781 -28.641 -0.457 1 94.75 118 ARG A O 1
ATOM 896 N N . ILE A 1 119 ? -17.047 -26.406 -0.289 1 97.19 119 ILE A N 1
ATOM 897 C CA . ILE A 1 119 ? -16.641 -26.141 -1.668 1 97.19 119 ILE A CA 1
ATOM 898 C C . ILE A 1 119 ? -15.203 -25.656 -1.703 1 97.19 119 ILE A C 1
ATOM 900 O O . ILE A 1 119 ? -14.828 -24.75 -0.965 1 97.19 119 ILE A O 1
ATOM 904 N N . ILE A 1 120 ? -14.406 -26.312 -2.592 1 97.44 120 ILE A N 1
ATOM 905 C CA . ILE A 1 120 ? -13.008 -25.9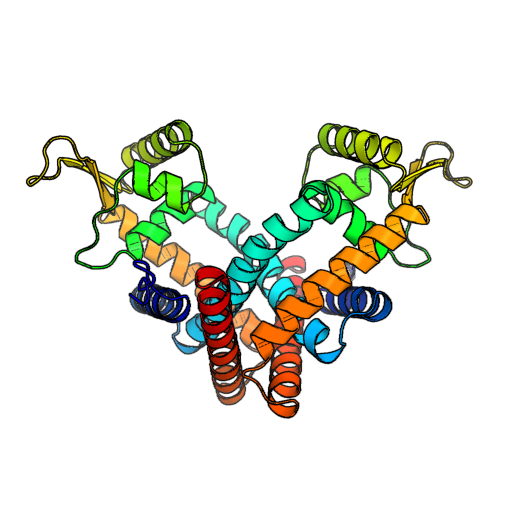38 -2.754 1 97.44 120 ILE A CA 1
ATOM 906 C C . ILE A 1 120 ? -12.836 -25.125 -4.035 1 97.44 120 ILE A C 1
ATOM 908 O O . ILE A 1 120 ? -13.383 -25.484 -5.082 1 97.44 120 ILE A O 1
ATOM 912 N N . VAL A 1 121 ? -12.086 -24 -3.908 1 98.44 121 VAL A N 1
ATOM 913 C CA . VAL A 1 121 ? -11.781 -23.172 -5.066 1 98.44 121 VAL A CA 1
ATOM 914 C C . VAL A 1 121 ? -10.32 -23.359 -5.477 1 98.44 121 VAL A C 1
ATOM 916 O O . VAL A 1 121 ? -9.422 -23.312 -4.633 1 98.44 121 VAL A O 1
ATOM 919 N N . THR A 1 122 ? -10.086 -23.656 -6.77 1 97.75 122 THR A N 1
ATOM 920 C CA . THR A 1 122 ? -8.734 -23.859 -7.273 1 97.75 122 THR A CA 1
ATOM 921 C C . THR A 1 122 ? -8.539 -23.125 -8.602 1 97.75 122 THR A C 1
ATOM 923 O O . THR A 1 122 ? -9.508 -22.766 -9.266 1 97.75 122 THR A O 1
ATOM 926 N N . LEU A 1 123 ? -7.289 -22.859 -8.883 1 97.81 123 LEU A N 1
ATOM 927 C CA . LEU A 1 123 ? -6.98 -22.297 -10.195 1 97.81 123 LEU A CA 1
ATOM 928 C C . LEU A 1 123 ? -7.051 -23.359 -11.273 1 97.81 123 LEU A C 1
ATOM 930 O O . LEU A 1 123 ? -6.621 -24.5 -11.062 1 97.81 123 LEU A O 1
ATOM 934 N N . THR A 1 124 ? -7.594 -22.984 -12.43 1 98.25 124 THR A N 1
ATOM 935 C CA . THR A 1 124 ? -7.43 -23.797 -13.633 1 98.25 124 THR A CA 1
ATOM 936 C C . THR A 1 124 ? -6.07 -23.547 -14.273 1 98.25 124 THR A C 1
ATOM 938 O O . THR A 1 124 ? -5.293 -22.719 -13.789 1 98.25 124 THR A O 1
ATOM 941 N N . THR A 1 125 ? -5.805 -24.328 -15.375 1 98.19 125 THR A N 1
ATOM 942 C CA . THR A 1 125 ? -4.602 -24.062 -16.156 1 98.19 125 THR A CA 1
ATOM 943 C C . THR A 1 125 ? -4.609 -22.641 -16.688 1 98.19 125 THR A C 1
ATOM 945 O O . THR A 1 125 ? -3.582 -21.953 -16.656 1 98.19 125 THR A O 1
ATOM 948 N N . GLU A 1 126 ? -5.762 -22.203 -17.125 1 98 126 GLU A N 1
ATOM 949 C CA . GLU A 1 126 ? -5.902 -20.844 -17.625 1 98 126 GLU A CA 1
ATOM 950 C C . GLU A 1 126 ? -5.699 -19.828 -16.5 1 98 126 GLU A C 1
ATOM 952 O O . GLU A 1 126 ? -5.113 -18.766 -16.734 1 98 126 GLU A O 1
ATOM 957 N N . GLY A 1 127 ? -6.191 -20.125 -15.32 1 98.25 127 GLY A N 1
ATOM 958 C CA . GLY A 1 127 ? -5.957 -19.266 -14.172 1 98.25 127 GLY A CA 1
ATOM 959 C C . GLY A 1 127 ? -4.484 -19.109 -13.844 1 98.25 127 GLY A C 1
ATOM 960 O O . GLY A 1 127 ? -4.023 -18 -13.57 1 98.25 127 GLY A O 1
ATOM 961 N N . TRP A 1 128 ? -3.795 -20.219 -13.93 1 97.56 128 TRP A N 1
ATOM 962 C CA . TRP A 1 128 ? -2.355 -20.203 -13.688 1 97.56 128 TRP A CA 1
ATOM 963 C C . TRP A 1 128 ? -1.636 -19.391 -14.758 1 97.56 128 TRP A C 1
ATOM 965 O O . TRP A 1 128 ? -0.73 -18.609 -14.453 1 97.56 128 TRP A O 1
ATOM 975 N N . ASN A 1 129 ? -2.039 -19.562 -15.992 1 97.69 129 ASN A N 1
ATOM 976 C CA . ASN A 1 129 ? -1.44 -18.812 -17.078 1 97.69 129 ASN A CA 1
ATOM 977 C C . ASN A 1 129 ? -1.656 -17.312 -16.906 1 97.69 129 ASN A C 1
ATOM 979 O O . ASN A 1 129 ? -0.747 -16.516 -17.141 1 97.69 129 ASN A O 1
ATOM 983 N N . MET A 1 130 ? -2.855 -16.953 -16.484 1 97.56 130 MET A N 1
ATOM 984 C CA . MET A 1 130 ? -3.166 -15.547 -16.219 1 97.56 130 MET A CA 1
ATOM 985 C C . MET A 1 130 ? -2.295 -15 -15.094 1 97.56 130 MET A C 1
ATOM 987 O O . MET A 1 130 ? -1.728 -13.914 -15.219 1 97.56 130 MET A O 1
ATOM 991 N N . PHE A 1 131 ? -2.129 -15.781 -14.086 1 97.81 131 PHE A N 1
ATOM 992 C CA . PHE A 1 131 ? -1.287 -15.391 -12.961 1 97.81 131 PHE A CA 1
ATOM 993 C C . PHE A 1 131 ? 0.146 -15.148 -13.414 1 97.81 131 PHE A C 1
ATOM 995 O O . PHE A 1 131 ? 0.726 -14.102 -13.117 1 97.81 131 PHE A O 1
ATOM 1002 N N . ARG A 1 132 ? 0.663 -16.031 -14.125 1 97.31 132 ARG A N 1
ATOM 1003 C CA . ARG A 1 132 ? 2.039 -15.938 -14.594 1 97.31 132 ARG A CA 1
ATOM 1004 C C . ARG A 1 132 ? 2.223 -14.719 -15.5 1 97.31 132 ARG A C 1
ATOM 1006 O O . ARG A 1 132 ? 3.23 -14.016 -15.406 1 97.31 132 ARG A O 1
ATOM 1013 N N . GLN A 1 133 ? 1.27 -14.508 -16.328 1 96.44 133 GLN A N 1
ATOM 1014 C CA . GLN A 1 133 ? 1.341 -13.367 -17.25 1 96.44 133 GLN A CA 1
ATOM 1015 C C . GLN A 1 133 ? 1.376 -12.047 -16.469 1 96.44 133 GLN A C 1
ATOM 1017 O O . GLN A 1 133 ? 2.193 -11.172 -16.766 1 96.44 133 GLN A O 1
ATOM 1022 N N . VAL A 1 134 ? 0.515 -11.891 -15.508 1 96.69 134 VAL A N 1
ATOM 1023 C CA . VAL A 1 134 ? 0.447 -10.656 -14.727 1 96.69 134 VAL A CA 1
ATOM 1024 C C . VAL A 1 134 ? 1.754 -10.453 -13.969 1 96.69 134 VAL A C 1
ATOM 1026 O O . VAL A 1 134 ? 2.287 -9.344 -13.914 1 96.69 134 VAL A O 1
ATOM 1029 N N . VAL A 1 135 ? 2.309 -11.531 -13.414 1 96.56 135 VAL A N 1
ATOM 1030 C CA . VAL A 1 135 ? 3.549 -11.453 -12.648 1 96.56 135 VAL A CA 1
ATOM 1031 C C . VAL A 1 135 ? 4.691 -11.016 -13.562 1 96.56 135 VAL A C 1
ATOM 1033 O O . VAL A 1 135 ? 5.473 -10.125 -13.203 1 96.56 135 VAL A O 1
ATOM 1036 N N . ARG A 1 136 ? 4.766 -11.562 -14.703 1 95 136 ARG A N 1
ATOM 1037 C CA . ARG A 1 136 ? 5.836 -11.227 -15.641 1 95 136 ARG A CA 1
ATOM 1038 C C . ARG A 1 136 ? 5.734 -9.773 -16.078 1 95 136 ARG A C 1
ATOM 1040 O O . ARG A 1 136 ? 6.746 -9.07 -16.141 1 95 136 ARG A O 1
ATOM 1047 N N . ASP A 1 137 ? 4.516 -9.367 -16.391 1 93.81 137 ASP A N 1
ATOM 1048 C CA . ASP A 1 137 ? 4.312 -7.984 -16.828 1 93.81 137 ASP A CA 1
ATOM 1049 C C . ASP A 1 137 ? 4.66 -7.004 -15.703 1 93.81 137 ASP A C 1
ATOM 1051 O O . ASP A 1 137 ? 5.281 -5.969 -15.953 1 93.81 137 ASP A O 1
ATOM 1055 N N . SER A 1 138 ? 4.273 -7.301 -14.492 1 95 138 SER A N 1
ATOM 1056 C CA . SER A 1 138 ? 4.562 -6.441 -13.352 1 95 138 SER A CA 1
ATOM 1057 C C . SER A 1 138 ? 6.059 -6.395 -13.055 1 95 138 SER A C 1
ATOM 1059 O O . SER A 1 138 ? 6.594 -5.348 -12.688 1 95 138 SER A O 1
ATOM 1061 N N . ASP A 1 139 ? 6.688 -7.531 -13.234 1 96.06 139 ASP A N 1
ATOM 1062 C CA . ASP A 1 139 ? 8.117 -7.648 -12.938 1 96.06 139 ASP A CA 1
ATOM 1063 C C . ASP A 1 139 ? 8.938 -6.734 -13.844 1 96.06 139 ASP A C 1
ATOM 1065 O O . ASP A 1 139 ? 9.961 -6.195 -13.422 1 96.06 139 ASP A O 1
ATOM 1069 N N . ILE A 1 140 ? 8.539 -6.59 -15.047 1 93.25 140 ILE A N 1
ATOM 1070 C CA . ILE A 1 140 ? 9.242 -5.711 -15.984 1 93.25 140 ILE A CA 1
ATOM 1071 C C . ILE A 1 140 ? 9.203 -4.277 -15.469 1 93.25 140 ILE A C 1
ATOM 1073 O O . ILE A 1 140 ? 10.242 -3.609 -15.391 1 93.25 140 ILE A O 1
ATOM 1077 N N . LEU A 1 141 ? 8.023 -3.855 -15.055 1 91.56 141 LEU A N 1
ATOM 1078 C CA . LEU A 1 141 ? 7.84 -2.514 -14.516 1 91.56 141 LEU A CA 1
ATOM 1079 C C . LEU A 1 141 ? 8.625 -2.332 -13.219 1 91.56 141 LEU A C 1
ATOM 1081 O O . LEU A 1 141 ? 9.297 -1.312 -13.031 1 91.56 141 LEU A O 1
ATOM 1085 N N . GLU A 1 142 ? 8.539 -3.289 -12.344 1 96.38 142 GLU A N 1
ATOM 1086 C CA . GLU A 1 142 ? 9.219 -3.26 -11.047 1 96.38 142 GLU A CA 1
ATOM 1087 C C . GLU A 1 142 ? 10.734 -3.217 -11.211 1 96.38 142 GLU A C 1
ATOM 1089 O O . GLU A 1 142 ? 11.414 -2.471 -10.508 1 96.38 142 GLU A O 1
ATOM 1094 N N . SER A 1 143 ? 11.219 -4.008 -12.18 1 96.25 143 SER A N 1
ATOM 1095 C CA . SER A 1 143 ? 12.648 -4.023 -12.484 1 96.25 143 SER A CA 1
ATOM 1096 C C . SER A 1 143 ? 13.133 -2.662 -12.977 1 96.25 143 SER A C 1
ATOM 1098 O O . SER A 1 143 ? 14.203 -2.197 -12.578 1 96.25 143 SER A O 1
ATOM 1100 N N . ASP A 1 144 ? 12.32 -2.012 -13.789 1 94.38 144 ASP A N 1
ATOM 1101 C CA . ASP A 1 144 ? 12.664 -0.692 -14.305 1 94.38 144 ASP A CA 1
ATOM 1102 C C . ASP A 1 144 ? 12.734 0.338 -13.18 1 94.38 144 ASP A C 1
ATOM 1104 O O . ASP A 1 144 ? 13.617 1.196 -13.172 1 94.38 144 ASP A O 1
ATOM 1108 N N . VAL A 1 145 ? 11.844 0.29 -12.242 1 95.31 145 VAL A N 1
ATOM 1109 C CA . VAL A 1 145 ? 11.797 1.203 -11.109 1 95.31 145 VAL A CA 1
ATOM 1110 C C . VAL A 1 145 ? 13.07 1.049 -10.273 1 95.31 145 VAL A C 1
ATOM 1112 O O . VAL A 1 145 ? 13.625 2.037 -9.797 1 95.31 145 VAL A O 1
ATOM 1115 N N . LEU A 1 146 ? 13.555 -0.185 -10.133 1 97.5 146 LEU A N 1
ATOM 1116 C CA . LEU A 1 146 ? 14.672 -0.463 -9.234 1 97.5 146 LEU A CA 1
ATOM 1117 C C . LEU A 1 146 ? 16 -0.332 -9.969 1 97.5 146 LEU A C 1
ATOM 1119 O O . LEU A 1 146 ? 17.062 -0.582 -9.398 1 97.5 146 LEU A O 1
ATOM 1123 N N . ASN A 1 147 ? 15.914 0.086 -11.18 1 94.44 147 ASN A N 1
ATOM 1124 C CA . ASN A 1 147 ? 17.109 0.159 -12.031 1 94.44 147 ASN A CA 1
ATOM 1125 C C . ASN A 1 147 ? 18.109 1.172 -11.492 1 94.44 147 ASN A C 1
ATOM 1127 O O . ASN A 1 147 ? 19.297 1.103 -11.812 1 94.44 147 ASN A O 1
ATOM 1131 N N . ARG A 1 148 ? 17.672 2.127 -10.656 1 94.31 148 ARG A N 1
ATOM 1132 C CA . ARG A 1 148 ? 18.562 3.111 -10.062 1 94.31 148 ARG A CA 1
ATOM 1133 C C . ARG A 1 148 ? 19.438 2.482 -8.977 1 94.31 148 ARG A C 1
ATOM 1135 O O . ARG A 1 148 ? 20.406 3.082 -8.531 1 94.31 148 ARG A O 1
ATOM 1142 N N . LEU A 1 149 ? 19.109 1.315 -8.609 1 97.69 149 LEU A N 1
ATOM 1143 C CA . LEU A 1 149 ? 19.859 0.607 -7.578 1 97.69 149 LEU A CA 1
ATOM 1144 C C . LEU A 1 149 ? 20.766 -0.45 -8.195 1 97.69 149 LEU A C 1
ATOM 1146 O O . LEU A 1 149 ? 20.359 -1.166 -9.109 1 97.69 149 LEU A O 1
ATOM 1150 N N . THR A 1 150 ? 22.016 -0.518 -7.734 1 97.44 150 THR A N 1
ATOM 1151 C CA . THR A 1 150 ? 22.891 -1.615 -8.117 1 97.44 150 THR A CA 1
ATOM 1152 C C . THR A 1 150 ? 22.391 -2.938 -7.547 1 97.44 150 THR A C 1
ATOM 1154 O O . THR A 1 150 ? 21.516 -2.951 -6.672 1 97.44 150 THR A O 1
ATOM 1157 N N . THR A 1 151 ? 22.953 -4.051 -8.07 1 96.88 151 THR A N 1
ATOM 1158 C CA . THR A 1 151 ? 22.609 -5.375 -7.555 1 96.88 151 THR A CA 1
ATOM 1159 C C . THR A 1 151 ? 22.859 -5.453 -6.051 1 96.88 151 THR A C 1
ATOM 1161 O O . THR A 1 151 ? 22.031 -5.988 -5.305 1 96.88 151 THR A O 1
ATOM 1164 N N . GLY A 1 152 ? 23.938 -4.855 -5.613 1 97.88 152 GLY A N 1
ATOM 1165 C CA . GLY A 1 152 ? 24.266 -4.832 -4.195 1 97.88 152 GLY A CA 1
ATOM 1166 C C . GLY A 1 152 ? 23.281 -4.004 -3.379 1 97.88 152 GLY A C 1
ATOM 1167 O O . GLY A 1 152 ? 22.906 -4.395 -2.273 1 97.88 152 GLY A O 1
ATOM 1168 N N . GLN A 1 153 ? 22.891 -2.873 -3.883 1 98 153 GLN A N 1
ATOM 1169 C CA . GLN A 1 153 ? 21.938 -1.998 -3.207 1 98 153 GLN A CA 1
ATOM 1170 C C . GLN A 1 153 ? 20.562 -2.652 -3.109 1 98 153 GLN A C 1
ATOM 1172 O O . GLN A 1 153 ? 19.875 -2.512 -2.098 1 98 153 GLN A O 1
ATOM 1177 N N . ARG A 1 154 ? 20.172 -3.398 -4.148 1 98.19 154 ARG A N 1
ATOM 1178 C CA . ARG A 1 154 ? 18.906 -4.117 -4.105 1 98.19 154 ARG A CA 1
ATOM 1179 C C . ARG A 1 154 ? 18.922 -5.199 -3.033 1 98.19 154 ARG A C 1
ATOM 1181 O O . ARG A 1 154 ? 17.938 -5.387 -2.314 1 98.19 154 ARG A O 1
ATOM 1188 N N . GLU A 1 155 ? 20.016 -5.887 -2.949 1 98.25 155 GLU A N 1
ATOM 1189 C CA . GLU A 1 155 ? 20.156 -6.91 -1.917 1 98.25 155 GLU A CA 1
ATOM 1190 C C . GLU A 1 155 ? 20.078 -6.301 -0.521 1 98.25 155 GLU A C 1
ATOM 1192 O O . GLU A 1 155 ? 19.422 -6.848 0.368 1 98.25 155 GLU A O 1
ATOM 1197 N N . GLN A 1 156 ? 20.719 -5.188 -0.312 1 98.31 156 GLN A N 1
ATOM 1198 C CA . GLN A 1 156 ? 20.688 -4.492 0.969 1 98.31 156 GLN A CA 1
ATOM 1199 C C . GLN A 1 156 ? 19.266 -4.012 1.292 1 98.31 156 GLN A C 1
ATOM 1201 O O . GLN A 1 156 ? 18.812 -4.152 2.424 1 98.31 156 GLN A O 1
ATOM 1206 N N . LEU A 1 157 ? 18.641 -3.436 0.295 1 98.62 157 LEU A N 1
ATOM 1207 C CA . LEU A 1 157 ? 17.281 -2.953 0.461 1 98.62 157 LEU A CA 1
ATOM 1208 C C . LEU A 1 157 ? 16.344 -4.09 0.866 1 98.62 157 LEU A C 1
ATOM 1210 O O . LEU A 1 157 ? 15.57 -3.957 1.818 1 98.62 157 LEU A O 1
ATOM 1214 N N . ALA A 1 158 ? 16.469 -5.223 0.184 1 98.44 158 ALA A N 1
ATOM 1215 C CA . ALA A 1 158 ? 15.648 -6.391 0.51 1 98.44 158 ALA A CA 1
ATOM 1216 C C . ALA A 1 158 ? 15.906 -6.852 1.943 1 98.44 158 ALA A C 1
ATOM 1218 O O . ALA A 1 158 ? 14.961 -7.082 2.703 1 98.44 158 ALA A O 1
ATOM 1219 N N . THR A 1 159 ? 17.125 -6.922 2.328 1 98.31 159 THR A N 1
ATOM 1220 C CA . THR A 1 159 ? 17.5 -7.418 3.648 1 98.31 159 THR A CA 1
ATOM 1221 C C . THR A 1 159 ? 16.969 -6.508 4.742 1 98.31 159 THR A C 1
ATOM 1223 O O . THR A 1 159 ? 16.453 -6.984 5.758 1 98.31 159 THR A O 1
ATOM 1226 N N . LEU A 1 160 ? 17.078 -5.242 4.539 1 98.5 160 LEU A N 1
ATOM 1227 C CA . LEU A 1 160 ? 16.625 -4.281 5.535 1 98.5 160 LEU A CA 1
ATOM 1228 C C . LEU A 1 160 ? 15.094 -4.293 5.633 1 98.5 160 LEU A C 1
ATOM 1230 O O . LEU A 1 160 ? 14.539 -4.188 6.73 1 98.5 160 LEU A O 1
ATOM 1234 N N . LEU A 1 161 ? 14.383 -4.387 4.492 1 98.44 161 LEU A N 1
ATOM 1235 C CA . LEU A 1 161 ? 12.93 -4.48 4.504 1 98.44 161 LEU A CA 1
ATOM 1236 C C . LEU A 1 161 ? 12.477 -5.762 5.199 1 98.44 161 LEU A C 1
ATOM 1238 O O . LEU A 1 161 ? 11.469 -5.762 5.914 1 98.44 161 LEU A O 1
ATOM 1242 N N . GLU A 1 162 ? 13.203 -6.852 5.016 1 97.88 162 GLU A N 1
ATOM 1243 C CA . GLU A 1 162 ? 12.898 -8.117 5.672 1 97.88 162 GLU A CA 1
ATOM 1244 C C . GLU A 1 162 ? 13 -7.992 7.188 1 97.88 162 GLU A C 1
ATOM 1246 O O . GLU A 1 162 ? 12.195 -8.57 7.922 1 97.88 162 GLU A O 1
ATOM 1251 N N . LYS A 1 163 ? 13.969 -7.258 7.652 1 97.19 163 LYS A N 1
ATOM 1252 C CA . LYS A 1 163 ? 14.078 -6.996 9.086 1 97.19 163 LYS A CA 1
ATOM 1253 C C . LYS A 1 163 ? 12.867 -6.215 9.586 1 97.19 163 LYS A C 1
ATOM 1255 O O . LYS A 1 163 ? 12.383 -6.457 10.695 1 97.19 163 LYS A O 1
ATOM 1260 N N . ALA A 1 164 ? 12.398 -5.25 8.812 1 97 164 ALA A N 1
ATOM 1261 C CA . ALA A 1 164 ? 11.211 -4.488 9.188 1 97 164 ALA A CA 1
ATOM 1262 C C . ALA A 1 164 ? 9.984 -5.395 9.266 1 97 164 ALA A C 1
ATOM 1264 O O . ALA A 1 164 ? 9.148 -5.238 10.164 1 97 164 ALA A O 1
ATOM 1265 N N . ILE A 1 165 ? 9.898 -6.359 8.336 1 96.31 165 ILE A N 1
ATOM 1266 C CA . ILE A 1 165 ? 8.797 -7.32 8.336 1 96.31 165 ILE A CA 1
ATOM 1267 C C . ILE A 1 165 ? 8.844 -8.148 9.625 1 96.31 165 ILE A C 1
ATOM 1269 O O . ILE A 1 165 ? 7.801 -8.414 10.227 1 96.31 165 ILE A O 1
ATOM 1273 N N . ALA A 1 166 ? 10.039 -8.523 10.023 1 94.56 166 ALA A N 1
ATOM 1274 C CA . ALA A 1 166 ? 10.188 -9.242 11.281 1 94.56 166 ALA A CA 1
ATOM 1275 C C . ALA A 1 166 ? 9.719 -8.398 12.461 1 94.56 166 ALA A C 1
ATOM 1277 O O . ALA A 1 166 ? 9.188 -8.922 13.438 1 94.56 166 ALA A O 1
ATOM 1278 N N . GLY A 1 167 ? 9.945 -7.121 12.359 1 93.38 167 GLY A N 1
ATOM 1279 C CA . GLY A 1 167 ? 9.453 -6.203 13.375 1 93.38 167 GLY A CA 1
ATOM 1280 C C . GLY A 1 167 ? 7.941 -6.203 13.492 1 93.38 167 GLY A C 1
ATOM 1281 O O . GLY A 1 167 ? 7.398 -6.031 14.586 1 93.38 167 GLY A O 1
ATOM 1282 N N . LEU A 1 168 ? 7.207 -6.324 12.391 1 92.69 168 LEU A N 1
ATOM 1283 C CA . LEU A 1 168 ? 5.754 -6.434 12.406 1 92.69 168 LEU A CA 1
ATOM 1284 C C . LEU A 1 168 ? 5.309 -7.633 13.234 1 92.69 168 LEU A C 1
ATOM 1286 O O . LEU A 1 168 ? 4.336 -7.547 13.992 1 92.69 168 LEU A O 1
ATOM 1290 N N . ASP A 1 169 ? 6.035 -8.742 13.047 1 91.5 169 ASP A N 1
ATOM 1291 C CA . ASP A 1 169 ? 5.703 -9.969 13.766 1 91.5 169 ASP A CA 1
ATOM 1292 C C . ASP A 1 169 ? 5.887 -9.797 15.266 1 91.5 169 ASP A C 1
ATOM 1294 O O . ASP A 1 169 ? 5.074 -10.281 16.062 1 91.5 169 ASP A O 1
ATOM 1298 N N . ASP A 1 170 ? 6.953 -9.102 15.609 1 89.44 170 ASP A N 1
ATOM 1299 C CA . ASP A 1 170 ? 7.199 -8.836 17.031 1 89.44 170 ASP A CA 1
ATOM 1300 C C . ASP A 1 170 ? 6.039 -8.062 17.641 1 89.44 170 ASP A C 1
ATOM 1302 O O . ASP A 1 170 ? 5.594 -8.391 18.75 1 89.44 170 ASP A O 1
ATOM 1306 N N . LEU A 1 171 ? 5.57 -7.113 16.969 1 86.81 171 LEU A N 1
ATOM 1307 C CA . LEU A 1 171 ? 4.512 -6.258 17.484 1 86.81 171 LEU A CA 1
ATOM 1308 C C . LEU A 1 171 ? 3.186 -7.008 17.531 1 86.81 171 LEU A C 1
ATOM 1310 O O . LEU A 1 171 ? 2.396 -6.824 18.469 1 86.81 171 LEU A O 1
ATOM 1314 N N . SER A 1 172 ? 2.918 -7.781 16.5 1 84.94 172 SER A N 1
ATOM 1315 C CA . SER A 1 172 ? 1.692 -8.578 16.484 1 84.94 172 SER A CA 1
ATOM 1316 C C . SER A 1 172 ? 1.646 -9.539 17.672 1 84.94 172 SER A C 1
ATOM 1318 O O . SER A 1 172 ? 0.589 -9.742 18.266 1 84.94 172 SER A O 1
ATOM 1320 N N . ALA A 1 173 ? 2.783 -10.109 17.953 1 82.94 173 ALA A N 1
ATOM 1321 C CA . ALA A 1 173 ? 2.877 -11.023 19.094 1 82.94 173 ALA A CA 1
ATOM 1322 C C . ALA A 1 173 ? 2.588 -10.305 20.406 1 82.94 173 ALA A C 1
ATOM 1324 O O . ALA A 1 173 ? 1.979 -10.875 21.312 1 82.94 173 ALA A O 1
ATOM 1325 N N . GLN A 1 174 ? 2.994 -9.102 20.5 1 79.38 174 GLN A N 1
ATOM 1326 C CA . GLN A 1 174 ? 2.766 -8.297 21.688 1 79.38 174 GLN A CA 1
ATOM 1327 C C . GLN A 1 174 ? 1.296 -7.91 21.828 1 79.38 174 GLN A C 1
ATOM 1329 O O . GLN A 1 174 ? 0.753 -7.879 22.938 1 79.38 174 GLN A O 1
ATOM 1334 N N . ARG A 1 175 ? 0.63 -7.617 20.766 1 76.62 175 ARG A N 1
ATOM 1335 C CA . ARG A 1 175 ? -0.766 -7.191 20.766 1 76.62 175 ARG A CA 1
ATOM 1336 C C . ARG A 1 175 ? -1.695 -8.367 21.047 1 76.62 175 ARG A C 1
ATOM 1338 O O . ARG A 1 175 ? -2.781 -8.188 21.594 1 76.62 175 ARG A O 1
ATOM 1345 N N . ASP A 1 176 ? -1.302 -9.516 20.594 1 70.81 176 ASP A N 1
ATOM 1346 C CA . ASP A 1 176 ? -2.088 -10.711 20.859 1 70.81 176 ASP A CA 1
ATOM 1347 C C . ASP A 1 176 ? -2.004 -11.102 22.328 1 70.81 176 ASP A C 1
ATOM 1349 O O . ASP A 1 176 ? -2.895 -11.773 22.859 1 70.81 176 ASP A O 1
ATOM 1353 N N . GLN A 1 177 ? -0.865 -10.836 22.922 1 64.69 177 GLN A N 1
ATOM 1354 C CA . GLN A 1 177 ? -0.684 -11.18 24.328 1 64.69 177 GLN A CA 1
ATOM 1355 C C . GLN A 1 177 ? -1.445 -10.219 25.234 1 64.69 177 GLN A C 1
ATOM 1357 O O . GLN A 1 177 ? -1.783 -10.562 26.359 1 64.69 177 GLN A O 1
ATOM 1362 N N . HIS A 1 178 ? -1.765 -9 24.859 1 58.12 178 HIS A N 1
ATOM 1363 C CA . HIS A 1 178 ? -2.51 -8.086 25.719 1 58.12 178 HIS A CA 1
ATOM 1364 C C . HIS A 1 178 ? -3.99 -8.07 25.359 1 58.12 178 HIS A C 1
ATOM 1366 O O . HIS A 1 178 ? -4.344 -8.195 24.188 1 58.12 178 HIS A O 1
ATOM 1372 N N . MET B 1 1 ? 0.417 -21.156 31.688 1 31.28 1 MET B N 1
ATOM 1373 C CA . MET B 1 1 ? 0.071 -19.969 30.906 1 31.28 1 MET B CA 1
ATOM 1374 C C . MET B 1 1 ? 0.17 -20.25 29.406 1 31.28 1 MET B C 1
ATOM 1376 O O . MET B 1 1 ? 1.267 -20.438 28.875 1 31.28 1 MET B O 1
ATOM 1380 N N . THR B 1 2 ? -0.68 -20.906 28.828 1 36.84 2 THR B N 1
ATOM 1381 C CA . THR B 1 2 ? -0.697 -21.516 27.516 1 36.84 2 THR B CA 1
ATOM 1382 C C . THR B 1 2 ? -0.526 -20.469 26.422 1 36.84 2 THR B C 1
ATOM 1384 O O . THR B 1 2 ? -1.306 -19.531 26.328 1 36.84 2 THR B O 1
ATOM 1387 N N . THR B 1 3 ? 0.716 -20.094 26.078 1 41.94 3 THR B N 1
ATOM 1388 C CA . THR B 1 3 ? 1.062 -19.203 24.969 1 41.94 3 THR B CA 1
ATOM 1389 C 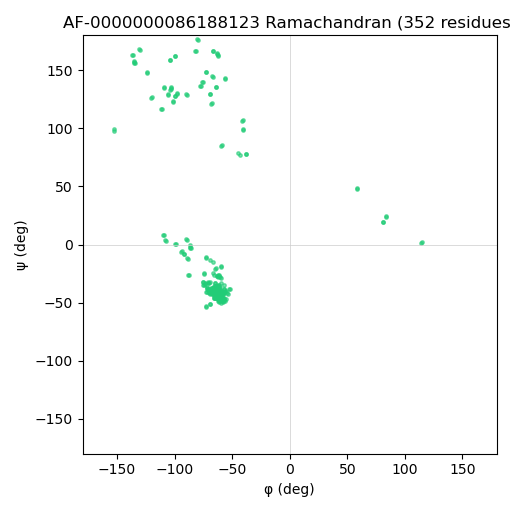C . THR B 1 3 ? 0.167 -19.469 23.766 1 41.94 3 THR B C 1
ATOM 1391 O O . THR B 1 3 ? 0.209 -20.562 23.188 1 41.94 3 THR B O 1
ATOM 1394 N N . ARG B 1 4 ? -1.012 -19.016 23.766 1 41 4 ARG B N 1
ATOM 1395 C CA . ARG B 1 4 ? -1.928 -19.156 22.641 1 41 4 ARG B CA 1
ATOM 1396 C C . ARG B 1 4 ? -1.228 -18.828 21.328 1 41 4 ARG B C 1
ATOM 1398 O O . ARG B 1 4 ? -0.803 -17.703 21.109 1 41 4 ARG B O 1
ATOM 1405 N N . LYS B 1 5 ? -0.5 -19.75 20.875 1 47.75 5 LYS B N 1
ATOM 1406 C CA . LYS B 1 5 ? 0.253 -19.797 19.625 1 47.75 5 LYS B CA 1
ATOM 1407 C C . LYS B 1 5 ? -0.562 -19.219 18.469 1 47.75 5 LYS B C 1
ATOM 1409 O O . LYS B 1 5 ? -1.713 -19.609 18.266 1 47.75 5 LYS B O 1
ATOM 1414 N N . ARG B 1 6 ? -0.242 -18.094 18.031 1 56.31 6 ARG B N 1
ATOM 1415 C CA . ARG B 1 6 ? -0.885 -17.484 16.859 1 56.31 6 ARG B CA 1
ATOM 1416 C C . ARG B 1 6 ? -1.127 -18.516 15.773 1 56.31 6 ARG B C 1
ATOM 1418 O O . ARG B 1 6 ? -0.194 -19.203 15.328 1 56.31 6 ARG B O 1
ATOM 1425 N N . THR B 1 7 ? -2.291 -19.109 15.555 1 63.19 7 THR B N 1
ATOM 1426 C CA . THR B 1 7 ? -2.682 -20.203 14.688 1 63.19 7 THR B CA 1
ATOM 1427 C C . THR B 1 7 ? -2.4 -19.875 13.227 1 63.19 7 THR B C 1
ATOM 1429 O O . THR B 1 7 ? -2.199 -20.766 12.398 1 63.19 7 THR B O 1
ATOM 1432 N N . GLY B 1 8 ? -2.211 -18.5 12.781 1 73 8 GLY B N 1
ATOM 1433 C CA . GLY B 1 8 ? -1.98 -18.188 11.375 1 73 8 GLY B CA 1
ATOM 1434 C C . GLY B 1 8 ? -0.532 -17.859 11.062 1 73 8 GLY B C 1
ATOM 1435 O O . GLY B 1 8 ? 0.298 -17.781 11.969 1 73 8 GLY B O 1
ATOM 1436 N N . PRO B 1 9 ? -0.171 -17.984 9.828 1 82.44 9 PRO B N 1
ATOM 1437 C CA . PRO B 1 9 ? 1.22 -17.719 9.453 1 82.44 9 PRO B CA 1
ATOM 1438 C C . PRO B 1 9 ? 1.679 -16.312 9.859 1 82.44 9 PRO B C 1
ATOM 1440 O O . PRO B 1 9 ? 0.876 -15.383 9.875 1 82.44 9 PRO B O 1
ATOM 1443 N N . SER B 1 10 ? 2.957 -16.188 10.305 1 91.06 10 SER B N 1
ATOM 1444 C CA . SER B 1 10 ? 3.576 -14.898 10.586 1 91.06 10 SER B CA 1
ATOM 1445 C C . SER B 1 10 ? 3.672 -14.055 9.32 1 91.06 10 SER B C 1
ATOM 1447 O O . SER B 1 10 ? 3.492 -14.562 8.211 1 91.06 10 SER B O 1
ATOM 1449 N N . GLU B 1 11 ? 3.904 -12.773 9.406 1 92.44 11 GLU B N 1
ATOM 1450 C CA . GLU B 1 11 ? 4.109 -11.898 8.258 1 92.44 11 GLU B CA 1
ATOM 1451 C C . GLU B 1 11 ? 5.324 -12.336 7.441 1 92.44 11 GLU B C 1
ATOM 1453 O O . GLU B 1 11 ? 5.312 -12.25 6.211 1 92.44 11 GLU B O 1
ATOM 1458 N N . GLN B 1 12 ? 6.34 -12.805 8.164 1 93.94 12 GLN B N 1
ATOM 1459 C CA . GLN B 1 12 ? 7.531 -13.289 7.48 1 93.94 12 GLN B CA 1
ATOM 1460 C C . GLN B 1 12 ? 7.211 -14.5 6.609 1 93.94 12 GLN B C 1
ATOM 1462 O O . GLN B 1 12 ? 7.691 -14.602 5.48 1 93.94 12 GLN B O 1
ATOM 1467 N N . GLN B 1 13 ? 6.434 -15.414 7.129 1 92.12 13 GLN B N 1
ATOM 1468 C CA . GLN B 1 13 ? 6.059 -16.609 6.379 1 92.12 13 GLN B CA 1
ATOM 1469 C C . GLN B 1 13 ? 5.223 -16.25 5.152 1 92.12 13 GLN B C 1
ATOM 1471 O O . GLN B 1 13 ? 5.418 -16.812 4.074 1 92.12 13 GLN B O 1
ATOM 1476 N N . LEU B 1 14 ? 4.281 -15.344 5.344 1 91.69 14 LEU B N 1
ATOM 1477 C CA . LEU B 1 14 ? 3.449 -14.883 4.238 1 91.69 14 LEU B CA 1
ATOM 1478 C C . LEU B 1 14 ? 4.301 -14.227 3.158 1 91.69 14 LEU B C 1
ATOM 1480 O O . LEU B 1 14 ? 4.137 -14.516 1.971 1 91.69 14 LEU B O 1
ATOM 1484 N N . TYR B 1 15 ? 5.219 -13.391 3.605 1 95.38 15 TYR B N 1
ATOM 1485 C CA . TYR B 1 15 ? 6.152 -12.727 2.703 1 95.38 15 TYR B CA 1
ATOM 1486 C C . TYR B 1 15 ? 6.957 -13.75 1.903 1 95.38 15 TYR B C 1
ATOM 1488 O O . TYR B 1 15 ? 7.062 -13.641 0.679 1 95.38 15 TYR B O 1
ATOM 1496 N N . GLU B 1 16 ? 7.512 -14.734 2.566 1 94.94 16 GLU B N 1
ATOM 1497 C CA . GLU B 1 16 ? 8.336 -15.75 1.913 1 94.94 16 GLU B CA 1
ATOM 1498 C C . GLU B 1 16 ? 7.527 -16.547 0.898 1 94.94 16 GLU B C 1
ATOM 1500 O O . GLU B 1 16 ? 8.016 -16.859 -0.192 1 94.94 16 GLU B O 1
ATOM 1505 N N . SER B 1 17 ? 6.332 -16.875 1.255 1 93.62 17 SER B N 1
ATOM 1506 C CA . SER B 1 17 ? 5.465 -17.609 0.346 1 93.62 17 SER B CA 1
ATOM 1507 C C . SER B 1 17 ? 5.109 -16.781 -0.883 1 93.62 17 SER B C 1
ATOM 1509 O O . SER B 1 17 ? 5.016 -17.312 -1.991 1 93.62 17 SER B O 1
ATOM 1511 N N . GLU B 1 18 ? 4.902 -15.5 -0.707 1 95.69 18 GLU B N 1
ATOM 1512 C CA . GLU B 1 18 ? 4.598 -14.602 -1.818 1 95.69 18 GLU B CA 1
ATOM 1513 C C . GLU B 1 18 ? 5.777 -14.5 -2.779 1 95.69 18 GLU B C 1
ATOM 1515 O O . GLU B 1 18 ? 5.609 -14.625 -3.994 1 95.69 18 GLU B O 1
ATOM 1520 N N . VAL B 1 19 ? 6.938 -14.32 -2.193 1 97.31 19 VAL B N 1
ATOM 1521 C CA . VAL B 1 19 ? 8.125 -14.219 -3.031 1 97.31 19 VAL B CA 1
ATOM 1522 C C . VAL B 1 19 ? 8.297 -15.508 -3.836 1 97.31 19 VAL B C 1
ATOM 1524 O O . VAL B 1 19 ? 8.523 -15.461 -5.047 1 97.31 19 VAL B O 1
ATOM 1527 N N . ALA B 1 20 ? 8.133 -16.625 -3.135 1 96.5 20 ALA B N 1
ATOM 1528 C CA . ALA B 1 20 ? 8.297 -17.906 -3.797 1 96.5 20 ALA B CA 1
ATOM 1529 C C . ALA B 1 20 ? 7.32 -18.062 -4.957 1 96.5 20 ALA B C 1
ATOM 1531 O O . ALA B 1 20 ? 7.695 -18.516 -6.039 1 96.5 20 ALA B O 1
ATOM 1532 N N . ALA B 1 21 ? 6.121 -17.688 -4.754 1 95.88 21 ALA B N 1
ATOM 1533 C CA . ALA B 1 21 ? 5.09 -17.812 -5.785 1 95.88 21 ALA B CA 1
ATOM 1534 C C . ALA B 1 21 ? 5.402 -16.922 -6.98 1 95.88 21 ALA B C 1
ATOM 1536 O O . ALA B 1 21 ? 5.266 -17.344 -8.133 1 95.88 21 ALA B O 1
ATOM 1537 N N . TYR B 1 22 ? 5.852 -15.695 -6.793 1 97.62 22 TYR B N 1
ATOM 1538 C CA . TYR B 1 22 ? 6.121 -14.75 -7.867 1 97.62 22 TYR B CA 1
ATOM 1539 C C . TYR B 1 22 ? 7.367 -15.148 -8.648 1 97.62 22 TYR B C 1
ATOM 1541 O O . TYR B 1 22 ? 7.414 -15.008 -9.875 1 97.62 22 TYR B O 1
ATOM 1549 N N . VAL B 1 23 ? 8.344 -15.672 -7.914 1 97.75 23 VAL B N 1
ATOM 1550 C CA . VAL B 1 23 ? 9.555 -16.141 -8.578 1 97.75 23 VAL B CA 1
ATOM 1551 C C . VAL B 1 23 ? 9.234 -17.375 -9.43 1 97.75 23 VAL B C 1
ATOM 1553 O O . VAL B 1 23 ? 9.68 -17.469 -10.578 1 97.75 23 VAL B O 1
ATOM 1556 N N . ALA B 1 24 ? 8.414 -18.234 -8.891 1 96.38 24 ALA B N 1
ATOM 1557 C CA . ALA B 1 24 ? 8.008 -19.438 -9.641 1 96.38 24 ALA B CA 1
ATOM 1558 C C . ALA B 1 24 ? 7.23 -19.047 -10.898 1 96.38 24 ALA B C 1
ATOM 1560 O O . ALA B 1 24 ? 7.262 -19.766 -11.898 1 96.38 24 ALA B O 1
ATOM 1561 N N . ALA B 1 25 ? 6.609 -17.938 -10.828 1 96.69 25 ALA B N 1
ATOM 1562 C CA . ALA B 1 25 ? 5.805 -17.469 -11.953 1 96.69 25 ALA B CA 1
ATOM 1563 C C . ALA B 1 25 ? 6.66 -16.688 -12.953 1 96.69 25 ALA B C 1
ATOM 1565 O O . ALA B 1 25 ? 6.148 -16.188 -13.953 1 96.69 25 ALA B O 1
ATOM 1566 N N . GLY B 1 26 ? 7.934 -16.531 -12.688 1 96.62 26 GLY B N 1
ATOM 1567 C CA . GLY B 1 26 ? 8.828 -15.93 -13.656 1 96.62 26 GLY B CA 1
ATOM 1568 C C . GLY B 1 26 ? 9.391 -14.594 -13.211 1 96.62 26 GLY B C 1
ATOM 1569 O O . GLY B 1 26 ? 10.148 -13.953 -13.953 1 96.62 26 GLY B O 1
ATOM 1570 N N . GLY B 1 27 ? 9.039 -14.133 -11.992 1 97.31 27 GLY B N 1
ATOM 1571 C CA . GLY B 1 27 ? 9.594 -12.891 -11.477 1 97.31 27 GLY B CA 1
ATOM 1572 C C . GLY B 1 27 ? 11.047 -13.016 -11.07 1 97.31 27 GLY B C 1
ATOM 1573 O O . GLY B 1 27 ? 11.492 -14.086 -10.648 1 97.31 27 GLY B O 1
ATOM 1574 N N . ASN B 1 28 ? 11.758 -11.906 -11.227 1 97.88 28 ASN B N 1
ATOM 1575 C CA . ASN B 1 28 ? 13.133 -11.859 -10.742 1 97.88 28 ASN B CA 1
ATOM 1576 C C . ASN B 1 28 ? 13.195 -11.883 -9.211 1 97.88 28 ASN B C 1
ATOM 1578 O O . ASN B 1 28 ? 12.516 -11.094 -8.555 1 97.88 28 ASN B O 1
ATOM 1582 N N . GLU B 1 29 ? 13.977 -12.742 -8.719 1 97.88 29 GLU B N 1
ATOM 1583 C CA . GLU B 1 29 ? 13.969 -12.977 -7.273 1 97.88 29 GLU B CA 1
ATOM 1584 C C . GLU B 1 29 ? 14.352 -11.719 -6.508 1 97.88 29 GLU B C 1
ATOM 1586 O O . GLU B 1 29 ? 13.703 -11.359 -5.52 1 97.88 29 GLU B O 1
ATOM 1591 N N . GLN B 1 30 ? 15.391 -11.07 -6.91 1 97.44 30 GLN B N 1
ATOM 1592 C CA . GLN B 1 30 ? 15.852 -9.875 -6.207 1 97.44 30 GLN B CA 1
ATOM 1593 C C . GLN B 1 30 ? 14.797 -8.781 -6.238 1 97.44 30 GLN B C 1
ATOM 1595 O O . GLN B 1 30 ? 14.547 -8.117 -5.227 1 97.44 30 GLN B O 1
ATOM 1600 N N . VAL B 1 31 ? 14.18 -8.594 -7.355 1 98.06 31 VAL B N 1
ATOM 1601 C CA . VAL B 1 31 ? 13.125 -7.594 -7.527 1 98.06 31 VAL B CA 1
ATOM 1602 C C . VAL B 1 31 ? 11.922 -7.957 -6.66 1 98.06 31 VAL B C 1
ATOM 1604 O O . VAL B 1 31 ? 11.398 -7.113 -5.934 1 98.06 31 VAL B O 1
ATOM 1607 N N . GLN B 1 32 ? 11.578 -9.234 -6.668 1 98.19 32 GLN B N 1
ATOM 1608 C CA . GLN B 1 32 ? 10.391 -9.664 -5.941 1 98.19 32 GLN B CA 1
ATOM 1609 C C . GLN B 1 32 ? 10.617 -9.609 -4.434 1 98.19 32 GLN B C 1
ATOM 1611 O O . GLN B 1 32 ? 9.695 -9.328 -3.67 1 98.19 32 GLN B O 1
ATOM 1616 N N . ARG B 1 33 ? 11.883 -9.867 -4.004 1 98.44 33 ARG B N 1
ATOM 1617 C CA . ARG B 1 33 ? 12.172 -9.727 -2.58 1 98.44 33 ARG B CA 1
ATOM 1618 C C . ARG B 1 33 ? 11.922 -8.297 -2.115 1 98.44 33 ARG B C 1
ATOM 1620 O O . ARG B 1 33 ? 11.305 -8.07 -1.074 1 98.44 33 ARG B O 1
ATOM 1627 N N . VAL B 1 34 ? 12.312 -7.312 -2.898 1 98.62 34 VAL B N 1
ATOM 1628 C CA . VAL B 1 34 ? 12.203 -5.906 -2.529 1 98.62 34 VAL B CA 1
ATOM 1629 C C . VAL B 1 34 ? 10.742 -5.473 -2.584 1 98.62 34 VAL B C 1
ATOM 1631 O O . VAL B 1 34 ? 10.195 -4.977 -1.593 1 98.62 34 VAL B O 1
ATOM 1634 N N . ILE B 1 35 ? 10.109 -5.711 -3.691 1 98.38 35 ILE B N 1
ATOM 1635 C CA . ILE B 1 35 ? 8.781 -5.168 -3.943 1 98.38 35 ILE B CA 1
ATOM 1636 C C . ILE B 1 35 ? 7.766 -5.836 -3.02 1 98.38 35 ILE B C 1
ATOM 1638 O O . ILE B 1 35 ? 6.934 -5.16 -2.408 1 98.38 35 ILE B O 1
ATOM 1642 N N . THR B 1 36 ? 7.883 -7.145 -2.854 1 97.75 36 THR B N 1
ATOM 1643 C CA . THR B 1 36 ? 6.965 -7.867 -1.983 1 97.75 36 THR B CA 1
ATOM 1644 C C . THR B 1 36 ? 7.145 -7.441 -0.53 1 97.75 36 THR B C 1
ATOM 1646 O O . THR B 1 36 ? 6.168 -7.32 0.213 1 97.75 36 THR B O 1
ATOM 1649 N N . ALA B 1 37 ? 8.367 -7.207 -0.129 1 98.19 37 ALA B N 1
ATOM 1650 C CA . ALA B 1 37 ? 8.617 -6.773 1.242 1 98.19 37 ALA B CA 1
ATOM 1651 C C . ALA B 1 37 ? 8.016 -5.395 1.502 1 98.19 37 ALA B C 1
ATOM 1653 O O . ALA B 1 37 ? 7.387 -5.172 2.539 1 98.19 37 ALA B O 1
ATOM 1654 N N . ALA B 1 38 ? 8.234 -4.453 0.567 1 98.12 38 ALA B N 1
ATOM 1655 C CA . ALA B 1 38 ? 7.66 -3.119 0.702 1 98.12 38 ALA B CA 1
ATOM 1656 C C . ALA B 1 38 ? 6.137 -3.184 0.772 1 98.12 38 ALA B C 1
ATOM 1658 O O . ALA B 1 38 ? 5.52 -2.502 1.592 1 98.12 38 ALA B O 1
ATOM 1659 N N . GLN B 1 39 ? 5.547 -3.982 -0.039 1 96.88 39 GLN B N 1
ATOM 1660 C CA . GLN B 1 39 ? 4.094 -4.145 -0.068 1 96.88 39 GLN B CA 1
ATOM 1661 C C . GLN B 1 39 ? 3.586 -4.781 1.221 1 96.88 39 GLN B C 1
ATOM 1663 O O . GLN B 1 39 ? 2.566 -4.359 1.769 1 96.88 39 GLN B O 1
ATOM 1668 N N . ALA B 1 40 ? 4.27 -5.805 1.703 1 95.81 40 ALA B N 1
ATOM 1669 C CA . ALA B 1 40 ? 3.871 -6.473 2.939 1 95.81 40 ALA B CA 1
ATOM 1670 C C . ALA B 1 40 ? 3.928 -5.512 4.125 1 95.81 40 ALA B C 1
ATOM 1672 O O . ALA B 1 40 ? 3.004 -5.469 4.941 1 95.81 40 ALA B O 1
ATOM 1673 N N . LEU B 1 41 ? 5.008 -4.762 4.184 1 96.94 41 LEU B N 1
ATOM 1674 C CA . LEU B 1 41 ? 5.195 -3.785 5.25 1 96.94 41 LEU B CA 1
ATOM 1675 C C . LEU B 1 41 ? 4.062 -2.764 5.258 1 96.94 41 LEU B C 1
ATOM 1677 O O . LEU B 1 41 ? 3.418 -2.549 6.289 1 96.94 41 LEU B O 1
ATOM 1681 N N . THR B 1 42 ? 3.744 -2.221 4.105 1 96.56 42 THR B N 1
ATOM 1682 C CA . THR B 1 42 ? 2.76 -1.148 4.02 1 96.56 42 THR B CA 1
ATOM 1683 C C . THR B 1 42 ? 1.347 -1.696 4.191 1 96.56 42 THR B C 1
ATOM 1685 O O . THR B 1 42 ? 0.487 -1.036 4.781 1 96.56 42 THR B O 1
ATOM 1688 N N . ARG B 1 43 ? 1.089 -2.875 3.709 1 92 43 ARG B N 1
ATOM 1689 C CA . ARG B 1 43 ? -0.209 -3.516 3.893 1 92 43 ARG B CA 1
ATOM 1690 C C . ARG B 1 43 ? -0.504 -3.742 5.371 1 92 43 ARG B C 1
ATOM 1692 O O . ARG B 1 43 ? -1.593 -3.416 5.852 1 92 43 ARG B O 1
ATOM 1699 N N . LYS B 1 44 ? 0.425 -4.301 6.082 1 92.25 44 LYS B N 1
ATOM 1700 C CA . LYS B 1 44 ? 0.216 -4.594 7.5 1 92.25 44 LYS B CA 1
ATOM 1701 C C . LYS B 1 44 ? 0.054 -3.312 8.312 1 92.25 44 LYS B C 1
ATOM 1703 O O . LYS B 1 44 ? -0.813 -3.229 9.18 1 92.25 44 LYS B O 1
ATOM 1708 N N . LEU B 1 45 ? 0.859 -2.328 8.023 1 93.69 45 LEU B N 1
ATOM 1709 C CA . LEU B 1 45 ? 0.72 -1.041 8.703 1 93.69 45 LEU B CA 1
ATOM 1710 C C . LEU B 1 45 ? -0.65 -0.43 8.43 1 93.69 45 LEU B C 1
ATOM 1712 O O . LEU B 1 45 ? -1.287 0.107 9.336 1 93.69 45 LEU B O 1
ATOM 1716 N N . SER B 1 46 ? -1.086 -0.485 7.18 1 91.31 46 SER B N 1
ATOM 1717 C CA . SER B 1 46 ? -2.389 0.055 6.805 1 91.31 46 SER B CA 1
ATOM 1718 C C . SER B 1 46 ? -3.508 -0.593 7.613 1 91.31 46 SER B C 1
ATOM 1720 O O . SER B 1 46 ? -4.465 0.078 8.008 1 91.31 46 SER B O 1
ATOM 1722 N N . GLN B 1 47 ? -3.412 -1.849 7.875 1 86.81 47 GLN B N 1
ATOM 1723 C CA . GLN B 1 47 ? -4.398 -2.561 8.68 1 86.81 47 GLN B CA 1
ATOM 1724 C C . GLN B 1 47 ? -4.457 -2 10.102 1 86.81 47 GLN B C 1
ATOM 1726 O O . GLN B 1 47 ? -5.535 -1.871 10.68 1 86.81 47 GLN B O 1
ATOM 1731 N N . TRP B 1 48 ? -3.357 -1.68 10.594 1 88.12 48 TRP B N 1
ATOM 1732 C CA . TRP B 1 48 ? -3.295 -1.151 11.953 1 88.12 48 TRP B CA 1
ATOM 1733 C C . TRP B 1 48 ? -3.781 0.293 12 1 88.12 48 TRP B C 1
ATOM 1735 O O . TRP B 1 48 ? -4.387 0.72 12.984 1 88.12 48 TRP B O 1
ATOM 1745 N N . TYR B 1 49 ? -3.529 1.05 10.844 1 90.75 49 TYR B N 1
ATOM 1746 C CA . TYR B 1 49 ? -3.99 2.432 10.781 1 90.75 49 TYR B CA 1
ATOM 1747 C C . TYR B 1 49 ? -5.512 2.502 10.812 1 90.75 49 TYR B C 1
ATOM 1749 O O . TYR B 1 49 ? -6.082 3.412 11.422 1 90.75 49 TYR B O 1
ATOM 1757 N N . THR B 1 50 ? -6.105 1.603 10.156 1 85.62 50 THR B N 1
ATOM 1758 C CA . THR B 1 50 ? -7.566 1.59 10.109 1 85.62 50 THR B CA 1
ATOM 1759 C C . THR B 1 50 ? -8.148 1.519 11.516 1 85.62 50 THR B C 1
ATOM 1761 O O . THR B 1 50 ? -9.078 2.264 11.852 1 85.62 50 THR B O 1
ATOM 1764 N N . LEU B 1 51 ? -7.562 0.75 12.328 1 80.5 51 LEU B N 1
ATOM 1765 C CA . LEU B 1 51 ? -8.016 0.614 13.711 1 80.5 51 LEU B CA 1
ATOM 1766 C C . LEU B 1 51 ? -7.734 1.884 14.508 1 80.5 51 LEU B C 1
ATOM 1768 O O . LEU B 1 51 ? -8.578 2.334 15.281 1 80.5 51 LEU B O 1
ATOM 1772 N N . ALA B 1 52 ? -6.559 2.447 14.289 1 84.62 52 ALA B N 1
ATOM 1773 C CA . ALA B 1 52 ? -6.152 3.654 15 1 84.62 52 ALA B CA 1
ATOM 1774 C C . ALA B 1 52 ? -7.043 4.836 14.633 1 84.62 52 ALA B C 1
ATOM 1776 O O . ALA B 1 52 ? -7.367 5.668 15.484 1 84.62 52 ALA B O 1
ATOM 1777 N N . LEU B 1 53 ? -7.414 4.953 13.352 1 93.56 53 LEU B N 1
ATOM 1778 C CA . LEU B 1 53 ? -8.273 6.031 12.875 1 93.56 53 LEU B CA 1
ATOM 1779 C C . LEU B 1 53 ? -9.656 5.941 13.508 1 93.56 53 LEU B C 1
ATOM 1781 O O . LEU B 1 53 ? -10.25 6.965 13.867 1 93.56 53 LEU B O 1
ATOM 1785 N N . GLN B 1 54 ? -10.078 4.73 13.695 1 90.44 54 GLN B N 1
ATOM 1786 C CA . GLN B 1 54 ? -11.383 4.535 14.328 1 90.44 54 GLN B CA 1
ATOM 1787 C C . GLN B 1 54 ? -11.375 5.051 15.766 1 90.44 54 GLN B C 1
ATOM 1789 O O . GLN B 1 54 ? -12.375 5.605 16.234 1 90.44 54 GLN B O 1
ATOM 1794 N N . ASP B 1 55 ? -10.336 4.918 16.453 1 90.19 55 ASP B N 1
ATOM 1795 C CA . ASP B 1 55 ? -10.195 5.34 17.844 1 90.19 55 ASP B CA 1
ATOM 1796 C C . ASP B 1 55 ? -10.398 6.848 17.984 1 90.19 55 ASP B C 1
ATOM 1798 O O . ASP B 1 55 ? -10.836 7.324 19.031 1 90.19 55 ASP B O 1
ATOM 1802 N N . VAL B 1 56 ? -10.117 7.559 16.906 1 93.62 56 VAL B N 1
ATOM 1803 C CA . VAL B 1 56 ? -10.234 9.008 16.984 1 93.62 56 VAL B CA 1
ATOM 1804 C C . VAL B 1 56 ? -11.453 9.477 16.203 1 93.62 56 VAL B C 1
ATOM 1806 O O . VAL B 1 56 ? -11.617 10.672 15.953 1 93.62 56 VAL B O 1
ATOM 1809 N N . GLY B 1 57 ? -12.219 8.523 15.656 1 94.31 57 GLY B N 1
ATOM 1810 C CA . GLY B 1 57 ? -13.477 8.828 15 1 94.31 57 GLY B CA 1
ATOM 1811 C C . GLY B 1 57 ? -13.312 9.258 13.555 1 94.31 57 GLY B C 1
ATOM 1812 O O . GLY B 1 57 ? -14.141 9.992 13.016 1 94.31 57 GLY B O 1
ATOM 1813 N N . LEU B 1 58 ? -12.25 8.891 12.875 1 96.38 58 LEU B N 1
ATOM 1814 C CA . LEU B 1 58 ? -11.984 9.227 11.484 1 96.38 58 LEU B CA 1
ATOM 1815 C C . LEU B 1 58 ? -12.125 8 10.594 1 96.38 58 LEU B C 1
ATOM 1817 O O . LEU B 1 58 ? -11.68 6.906 10.961 1 96.38 58 LEU B O 1
ATOM 1821 N N . SER B 1 59 ? -12.75 8.125 9.516 1 94.69 59 SER B N 1
ATOM 1822 C CA . SER B 1 59 ? -12.695 7.102 8.477 1 94.69 59 SER B CA 1
ATOM 1823 C C . SER B 1 59 ? -11.438 7.246 7.625 1 94.69 59 SER B C 1
ATOM 1825 O O . SER B 1 59 ? -10.781 8.281 7.652 1 94.69 59 SER B O 1
ATOM 1827 N N . ALA B 1 60 ? -11.188 6.203 6.855 1 93.69 60 ALA B N 1
ATOM 1828 C CA . ALA B 1 60 ? -10.055 6.254 5.934 1 93.69 60 ALA B CA 1
ATOM 1829 C C . ALA B 1 60 ? -10.234 7.371 4.91 1 93.69 60 ALA B C 1
ATOM 1831 O O . ALA B 1 60 ? -9.266 8.039 4.535 1 93.69 60 ALA B O 1
ATOM 1832 N N . GLY B 1 61 ? -11.43 7.531 4.461 1 95.5 61 GLY B N 1
ATOM 1833 C CA . GLY B 1 61 ? -11.719 8.594 3.514 1 95.5 61 GLY B CA 1
ATOM 1834 C C . GLY B 1 61 ? -11.508 9.984 4.094 1 95.5 61 GLY B C 1
ATOM 1835 O O . GLY B 1 61 ? -10.961 10.867 3.424 1 95.5 61 GLY B O 1
ATOM 1836 N N . GLU B 1 62 ? -11.938 10.18 5.258 1 97.06 62 GLU B N 1
ATOM 1837 C CA . GLU B 1 62 ? -11.742 11.461 5.922 1 97.06 62 GLU B CA 1
ATOM 1838 C C . GLU B 1 62 ? -10.258 11.734 6.168 1 97.06 62 GLU B C 1
ATOM 1840 O O . GLU B 1 62 ? -9.805 12.875 6.059 1 97.06 62 GLU B O 1
ATOM 1845 N N . TRP B 1 63 ? -9.562 10.688 6.508 1 96.69 63 TRP B N 1
ATOM 1846 C CA . TRP B 1 63 ? -8.125 10.836 6.68 1 96.69 63 TRP B CA 1
ATOM 1847 C C . TRP B 1 63 ? -7.461 11.266 5.375 1 96.69 63 TRP B C 1
ATOM 1849 O O . TRP B 1 63 ? -6.566 12.117 5.379 1 96.69 63 TRP B O 1
ATOM 1859 N N . THR B 1 64 ? -7.855 10.664 4.332 1 95.25 64 THR B N 1
ATOM 1860 C CA . THR B 1 64 ? -7.312 11.031 3.027 1 95.25 64 THR B CA 1
ATOM 1861 C C . THR B 1 64 ? -7.477 12.523 2.768 1 95.25 64 THR B C 1
ATOM 1863 O O . THR B 1 64 ? -6.539 13.188 2.318 1 95.25 64 THR B O 1
ATOM 1866 N N . VAL B 1 65 ? -8.562 13.062 3.088 1 97.5 65 VAL B N 1
ATOM 1867 C CA . VAL B 1 65 ? -8.828 14.484 2.912 1 97.5 65 VAL B CA 1
ATOM 1868 C C . VAL B 1 65 ? -7.984 15.297 3.889 1 97.5 65 VAL B C 1
ATOM 1870 O O . VAL B 1 65 ? -7.289 16.234 3.49 1 97.5 65 VAL B O 1
ATOM 1873 N N . LEU B 1 66 ? -8.047 14.922 5.129 1 97.5 66 LEU B N 1
ATOM 1874 C CA . LEU B 1 66 ? -7.352 15.625 6.195 1 97.5 66 LEU B CA 1
ATOM 1875 C C . LEU B 1 66 ? -5.855 15.703 5.902 1 97.5 66 LEU B C 1
ATOM 1877 O O . LEU B 1 66 ? -5.254 16.781 6.004 1 97.5 66 LEU B O 1
ATOM 1881 N N . SER B 1 67 ? -5.277 14.578 5.543 1 96.5 67 SER B N 1
ATOM 1882 C CA . SER B 1 67 ? -3.846 14.516 5.277 1 96.5 67 SER B CA 1
ATOM 1883 C C . SER B 1 67 ? -3.48 15.305 4.023 1 96.5 67 SER B C 1
ATOM 1885 O O . SER B 1 67 ? -2.424 15.938 3.965 1 96.5 67 SER B O 1
ATOM 1887 N N . ARG B 1 68 ? -4.328 15.266 3.01 1 95.69 68 ARG B N 1
ATOM 1888 C CA . ARG B 1 68 ? -4.094 16.047 1.797 1 95.69 68 ARG B CA 1
ATOM 1889 C C . ARG B 1 68 ? -4.102 17.547 2.096 1 95.69 68 ARG B C 1
ATOM 1891 O O . ARG B 1 68 ? -3.262 18.281 1.583 1 95.69 68 ARG B O 1
ATOM 1898 N N . LEU B 1 69 ? -4.98 17.984 2.877 1 96.88 69 LEU B N 1
ATOM 1899 C CA . LEU B 1 69 ? -5.066 19.391 3.252 1 96.88 69 LEU B CA 1
ATOM 1900 C C . LEU B 1 69 ? -3.852 19.797 4.078 1 96.88 69 LEU B C 1
ATOM 1902 O O . LEU B 1 69 ? -3.312 20.891 3.889 1 96.88 69 LEU B O 1
ATOM 1906 N N . ALA B 1 70 ? -3.459 18.922 4.945 1 96 70 ALA B N 1
ATOM 1907 C CA . ALA B 1 70 ? -2.346 19.219 5.84 1 96 70 ALA B CA 1
ATOM 1908 C C . ALA B 1 70 ? -1.04 19.375 5.059 1 96 70 ALA B C 1
ATOM 1910 O O . ALA B 1 70 ? -0.134 20.094 5.484 1 96 70 ALA B O 1
ATOM 1911 N N . ARG B 1 71 ? -0.976 18.75 3.93 1 93.19 71 ARG B N 1
ATOM 1912 C CA . ARG B 1 71 ? 0.261 18.719 3.156 1 93.19 71 ARG B CA 1
ATOM 1913 C C . ARG B 1 71 ? 0.239 19.75 2.039 1 93.19 71 ARG B C 1
ATOM 1915 O O . ARG B 1 71 ? 1.17 19.828 1.233 1 93.19 71 ARG B O 1
ATOM 1922 N N . ALA B 1 72 ? -0.807 20.438 1.97 1 90.5 72 ALA B N 1
ATOM 1923 C CA . ALA B 1 72 ? -0.941 21.422 0.899 1 90.5 72 ALA B CA 1
ATOM 1924 C C . ALA B 1 72 ? 0.113 22.516 1.028 1 90.5 72 ALA B C 1
ATOM 1926 O O . ALA B 1 72 ? 0.409 22.969 2.135 1 90.5 72 ALA B O 1
ATOM 1927 N N . GLY B 1 73 ? 0.69 22.812 -0.115 1 84.88 73 GLY B N 1
ATOM 1928 C CA . GLY B 1 73 ? 1.616 23.938 -0.122 1 84.88 73 GLY B CA 1
ATOM 1929 C C . GLY B 1 73 ? 0.96 25.25 0.242 1 84.88 73 GLY B C 1
ATOM 1930 O O . GLY B 1 73 ? -0.263 25.391 0.169 1 84.88 73 GLY B O 1
ATOM 1931 N N . ALA B 1 74 ? 1.752 26.234 0.601 1 82.06 74 ALA B N 1
ATOM 1932 C CA . ALA B 1 74 ? 1.263 27.531 1.056 1 82.06 74 ALA B CA 1
ATOM 1933 C C . ALA B 1 74 ? 0.434 28.219 -0.028 1 82.06 74 ALA B C 1
ATOM 1935 O O . ALA B 1 74 ? -0.563 28.875 0.269 1 82.06 74 ALA B O 1
ATOM 1936 N N . ASP B 1 75 ? 0.696 27.938 -1.263 1 85.69 75 ASP B N 1
ATOM 1937 C CA . ASP B 1 75 ? 0.022 28.641 -2.346 1 85.69 75 ASP B CA 1
ATOM 1938 C C . ASP B 1 75 ? -0.957 27.734 -3.076 1 85.69 75 ASP B C 1
ATOM 1940 O O . ASP B 1 75 ? -1.534 28.109 -4.094 1 85.69 75 ASP B O 1
ATOM 1944 N N . GLU B 1 76 ? -1.12 26.625 -2.508 1 89.56 76 GLU B N 1
ATOM 1945 C CA . GLU B 1 76 ? -1.999 25.656 -3.172 1 89.56 76 GLU B CA 1
ATOM 1946 C C . GLU B 1 76 ? -3.445 25.828 -2.721 1 89.56 76 GLU B C 1
ATOM 1948 O O . GLU B 1 76 ? -3.721 25.922 -1.521 1 89.56 76 GLU B O 1
ATOM 1953 N N . VAL B 1 77 ? -4.305 25.938 -3.686 1 92.25 77 VAL B N 1
ATOM 1954 C CA . VAL B 1 77 ? -5.734 26.031 -3.408 1 92.25 77 VAL B CA 1
ATOM 1955 C C . VAL B 1 77 ? -6.398 24.688 -3.643 1 92.25 77 VAL B C 1
ATOM 1957 O O . VAL B 1 77 ? -6.309 24.125 -4.738 1 92.25 77 VAL B O 1
ATOM 1960 N N . LEU B 1 78 ? -7.059 24.172 -2.617 1 96.31 78 LEU B N 1
ATOM 1961 C CA . LEU B 1 78 ? -7.742 22.891 -2.732 1 96.31 78 LEU B CA 1
ATOM 1962 C C . LEU B 1 78 ? -9.25 23.062 -2.682 1 96.31 78 LEU B C 1
ATOM 1964 O O . LEU B 1 78 ? -9.789 23.562 -1.687 1 96.31 78 LEU B O 1
ATOM 1968 N N . THR B 1 79 ? -9.844 22.688 -3.816 1 97.31 79 THR B N 1
ATOM 1969 C CA . THR B 1 79 ? -11.297 22.734 -3.955 1 97.31 79 THR B CA 1
ATOM 1970 C C . THR B 1 79 ? -11.906 21.359 -3.75 1 97.31 79 THR B C 1
ATOM 1972 O O . THR B 1 79 ? -11.195 20.344 -3.76 1 97.31 79 THR B O 1
ATOM 1975 N N . PRO B 1 80 ? -13.234 21.359 -3.49 1 97.81 80 PRO B N 1
ATOM 1976 C CA . PRO B 1 80 ? -13.883 20.047 -3.42 1 97.81 80 PRO B CA 1
ATOM 1977 C C . PRO B 1 80 ? -13.609 19.188 -4.648 1 97.81 80 PRO B C 1
ATOM 1979 O O . PRO B 1 80 ? -13.359 17.984 -4.52 1 97.81 80 PRO B O 1
ATOM 1982 N N . SER B 1 81 ? -13.586 19.797 -5.793 1 96.62 81 SER B N 1
ATOM 1983 C CA . SER B 1 81 ? -13.336 19.062 -7.027 1 96.62 81 SER B CA 1
ATOM 1984 C C . SER B 1 81 ? -11.906 18.531 -7.082 1 96.62 81 SER B C 1
ATOM 1986 O O . SER B 1 81 ? -11.68 17.391 -7.5 1 96.62 81 SER B O 1
ATOM 1988 N N . ALA B 1 82 ? -10.977 19.328 -6.676 1 95 82 ALA B N 1
ATOM 1989 C CA . ALA B 1 82 ? -9.578 18.906 -6.645 1 95 82 ALA B CA 1
ATOM 1990 C C . ALA B 1 82 ? -9.375 17.75 -5.672 1 95 82 ALA B C 1
ATOM 1992 O O . ALA B 1 82 ? -8.617 16.812 -5.949 1 95 82 ALA B O 1
ATOM 1993 N N . LEU B 1 83 ? -10.008 17.812 -4.562 1 97.25 83 LEU B N 1
ATOM 1994 C CA . LEU B 1 83 ? -9.914 16.766 -3.551 1 97.25 83 LEU B CA 1
ATOM 1995 C C . LEU B 1 83 ? -10.547 15.477 -4.051 1 97.25 83 LEU B C 1
ATOM 1997 O O . LEU B 1 83 ? -10.016 14.391 -3.814 1 97.25 83 LEU B O 1
ATOM 2001 N N . ALA B 1 84 ? -11.664 15.594 -4.758 1 97.19 84 ALA B N 1
ATOM 2002 C CA . ALA B 1 84 ? -12.32 14.422 -5.332 1 97.19 84 ALA B CA 1
ATOM 2003 C C . ALA B 1 84 ? -11.422 13.727 -6.352 1 97.19 84 ALA B C 1
ATOM 2005 O O . ALA B 1 84 ? -11.273 12.5 -6.328 1 97.19 84 ALA B O 1
ATOM 2006 N N . GLU B 1 85 ? -10.812 14.516 -7.188 1 92.56 85 GLU B N 1
ATOM 2007 C CA . GLU B 1 85 ? -9.906 13.992 -8.203 1 92.56 85 GLU B CA 1
ATOM 2008 C C . GLU B 1 85 ? -8.703 13.297 -7.559 1 92.56 85 GLU B C 1
ATOM 2010 O O . GLU B 1 85 ? -8.352 12.18 -7.949 1 92.56 85 GLU B O 1
ATOM 2015 N N . ALA B 1 86 ? -8.164 13.914 -6.535 1 87.94 86 ALA B N 1
ATOM 2016 C CA . ALA B 1 86 ? -7 13.367 -5.84 1 87.94 86 ALA B CA 1
ATOM 2017 C C . ALA B 1 86 ? -7.348 12.047 -5.152 1 87.94 86 ALA B C 1
ATOM 2019 O O . ALA B 1 86 ? -6.516 11.141 -5.074 1 87.94 86 ALA B O 1
ATOM 2020 N N . ALA B 1 87 ? -8.539 11.898 -4.684 1 91.94 87 ALA B N 1
ATOM 2021 C CA . ALA B 1 87 ? -8.977 10.703 -3.963 1 91.94 87 ALA B CA 1
ATOM 2022 C C . ALA B 1 87 ? -9.586 9.68 -4.914 1 91.94 87 ALA B C 1
ATOM 2024 O O . ALA B 1 87 ? -9.945 8.57 -4.5 1 91.94 87 ALA B O 1
ATOM 2025 N N . ALA B 1 88 ? -9.766 10.078 -6.121 1 88.38 88 ALA B N 1
ATOM 2026 C CA . ALA B 1 88 ? -10.359 9.219 -7.145 1 88.38 88 ALA B CA 1
ATOM 2027 C C . ALA B 1 88 ? -11.75 8.758 -6.73 1 88.38 88 ALA B C 1
ATOM 2029 O O . ALA B 1 88 ? -12.062 7.562 -6.797 1 88.38 88 ALA B O 1
ATOM 2030 N N . ILE B 1 89 ? -12.57 9.688 -6.297 1 93.31 89 ILE B N 1
ATOM 2031 C CA . ILE B 1 89 ? -13.953 9.383 -5.965 1 93.31 89 ILE B CA 1
ATOM 2032 C C . ILE B 1 89 ? -14.883 10.391 -6.637 1 93.31 89 ILE B C 1
ATOM 2034 O O . ILE B 1 89 ? -14.43 11.422 -7.145 1 93.31 89 ILE B O 1
ATOM 2038 N N . ALA B 1 90 ? -16.156 10.109 -6.629 1 95.81 90 ALA B N 1
ATOM 2039 C CA . ALA B 1 90 ? -17.156 10.984 -7.223 1 95.81 90 ALA B CA 1
ATOM 2040 C C . ALA B 1 90 ? -17.266 12.297 -6.449 1 95.81 90 ALA B C 1
ATOM 2042 O O . ALA B 1 90 ? -17.203 12.305 -5.219 1 95.81 90 ALA B O 1
ATOM 2043 N N . PRO B 1 91 ? -17.516 13.359 -7.176 1 97.06 91 PRO B N 1
ATOM 2044 C CA . PRO B 1 91 ? -17.672 14.656 -6.52 1 97.06 91 PRO B CA 1
ATOM 2045 C C . PRO B 1 91 ? -18.781 14.656 -5.465 1 97.06 91 PRO B C 1
ATOM 2047 O O . PRO B 1 91 ? -18.625 15.273 -4.41 1 97.06 91 PRO B O 1
ATOM 2050 N N . SER B 1 92 ? -19.812 14.039 -5.777 1 97.44 92 SER B N 1
ATOM 2051 C CA . SER B 1 92 ? -20.906 13.977 -4.82 1 97.44 92 SER B CA 1
ATOM 2052 C C . SER B 1 92 ? -20.484 13.297 -3.525 1 97.44 92 SER B C 1
ATOM 2054 O O . SER B 1 92 ? -20.859 13.734 -2.434 1 97.44 92 SER B O 1
ATOM 2056 N N . SER B 1 93 ? -19.656 12.203 -3.57 1 97.56 93 SER B N 1
ATOM 2057 C CA . SER B 1 93 ? -19.109 11.523 -2.4 1 97.56 93 SER B CA 1
ATOM 2058 C C . SER B 1 93 ? -18.188 12.43 -1.609 1 97.56 93 SER B C 1
ATOM 2060 O O . SER B 1 93 ? -18.203 12.43 -0.377 1 97.56 93 SER B O 1
ATOM 2062 N N . MET B 1 94 ? -17.422 13.141 -2.326 1 98.19 94 MET B N 1
ATOM 2063 C CA . MET B 1 94 ? -16.516 14.086 -1.685 1 98.19 94 MET B CA 1
ATOM 2064 C C . MET B 1 94 ? -17.281 15.172 -0.942 1 98.19 94 MET B C 1
ATOM 2066 O O . MET B 1 94 ? -16.953 15.516 0.192 1 98.19 94 MET B O 1
ATOM 2070 N N . THR B 1 95 ? -18.328 15.711 -1.603 1 97.75 95 THR B N 1
ATOM 2071 C CA . THR B 1 95 ? -19.141 16.734 -0.967 1 97.75 95 THR B CA 1
ATOM 2072 C C . THR B 1 95 ? -19.719 16.219 0.346 1 97.75 95 THR B C 1
ATOM 2074 O O . THR B 1 95 ? -19.672 16.906 1.368 1 97.75 95 THR B O 1
ATOM 2077 N N . HIS B 1 96 ? -20.234 15.062 0.278 1 98.19 96 HIS B N 1
ATOM 2078 C CA . HIS B 1 96 ? -20.812 14.461 1.479 1 98.19 96 HIS B CA 1
ATOM 2079 C C . HIS B 1 96 ? -19.75 14.305 2.57 1 98.19 96 HIS B C 1
ATOM 2081 O O . HIS B 1 96 ? -20.016 14.625 3.734 1 98.19 96 HIS B O 1
ATOM 2087 N N . ARG B 1 97 ? -18.625 13.844 2.264 1 98.25 97 ARG B N 1
ATOM 2088 C CA . ARG B 1 97 ? -17.516 13.672 3.205 1 98.25 97 ARG B CA 1
ATOM 2089 C C . ARG B 1 97 ? -17.109 15.016 3.801 1 98.25 97 ARG B C 1
ATOM 2091 O O . ARG B 1 97 ? -16.891 15.125 5.012 1 98.25 97 ARG B O 1
ATOM 2098 N N . LEU B 1 98 ? -17.016 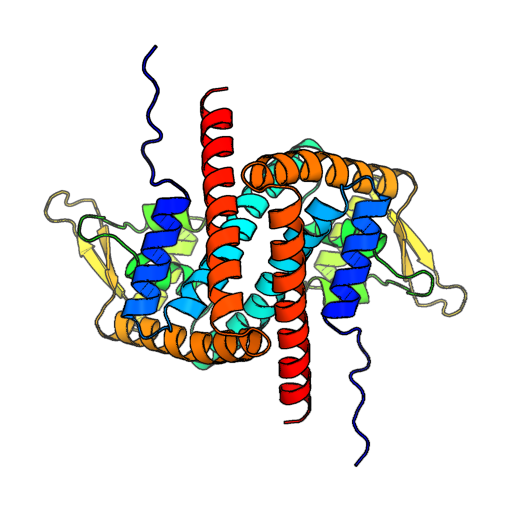15.992 2.951 1 98.62 98 LEU B N 1
ATOM 2099 C CA . LEU B 1 98 ? -16.641 17.328 3.412 1 98.62 98 LEU B CA 1
ATOM 2100 C C . LEU B 1 98 ? -17.719 17.891 4.336 1 98.62 98 LEU B C 1
ATOM 2102 O O . LEU B 1 98 ? -17.391 18.594 5.309 1 98.62 98 LEU B O 1
ATOM 2106 N N . ASP B 1 99 ? -18.969 17.672 4 1 98.38 99 ASP B N 1
ATOM 2107 C CA . ASP B 1 99 ? -20.062 18.109 4.855 1 98.38 99 ASP B CA 1
ATOM 2108 C C . ASP B 1 99 ? -19.922 17.547 6.27 1 98.38 99 ASP B C 1
ATOM 2110 O O . ASP B 1 99 ? -20 18.281 7.25 1 98.38 99 ASP B O 1
ATOM 2114 N N . LYS B 1 100 ? -19.656 16.297 6.336 1 98.19 100 LYS B N 1
ATOM 2115 C CA . LYS B 1 100 ? -19.5 15.633 7.629 1 98.19 100 LYS B CA 1
ATOM 2116 C C . LYS B 1 100 ? -18.312 16.188 8.398 1 98.19 100 LYS B C 1
ATOM 2118 O O . LYS B 1 100 ? -18.391 16.406 9.609 1 98.19 100 LYS B O 1
ATOM 2123 N N . MET B 1 101 ? -17.219 16.422 7.727 1 98.5 101 MET B N 1
ATOM 2124 C CA . MET B 1 101 ? -16 16.922 8.352 1 98.5 101 MET B CA 1
ATOM 2125 C C . MET B 1 101 ? -16.203 18.359 8.828 1 98.5 101 MET B C 1
ATOM 2127 O O . MET B 1 101 ? -15.68 18.75 9.875 1 98.5 101 MET B O 1
ATOM 2131 N N . ALA B 1 102 ? -16.906 19.141 8.062 1 98.56 102 ALA B N 1
ATOM 2132 C CA . ALA B 1 102 ? -17.219 20.516 8.453 1 98.56 102 ALA B CA 1
ATOM 2133 C C . ALA B 1 102 ? -18.109 20.547 9.688 1 98.56 102 ALA B C 1
ATOM 2135 O O . ALA B 1 102 ? -17.891 21.344 10.602 1 98.56 102 ALA B O 1
ATOM 2136 N N . GLU B 1 103 ? -19.078 19.703 9.664 1 98.12 103 GLU B N 1
ATOM 2137 C CA . GLU B 1 103 ? -19.984 19.594 10.805 1 98.12 103 GLU B CA 1
ATOM 2138 C C . GLU B 1 103 ? -19.219 19.266 12.086 1 98.12 103 GLU B C 1
ATOM 2140 O O . GLU B 1 103 ? -19.578 19.75 13.164 1 98.12 103 GLU B O 1
ATOM 2145 N N . ARG B 1 104 ? -18.156 18.484 11.992 1 97.75 104 ARG B N 1
ATOM 2146 C CA . ARG B 1 104 ? -17.344 18.094 13.141 1 97.75 104 ARG B CA 1
ATOM 2147 C C . ARG B 1 104 ? -16.281 19.141 13.453 1 97.75 104 ARG B C 1
ATOM 2149 O O . ARG B 1 104 ? -15.5 18.969 14.391 1 97.75 104 ARG B O 1
ATOM 2156 N N . GLY B 1 105 ? -16.234 20.172 12.609 1 98.31 105 GLY B N 1
ATOM 2157 C CA . GLY B 1 105 ? -15.344 21.297 12.859 1 98.31 105 GLY B CA 1
ATOM 2158 C C . GLY B 1 105 ? -13.922 21.031 12.43 1 98.31 105 GLY B C 1
ATOM 2159 O O . GLY B 1 105 ? -12.992 21.688 12.891 1 98.31 105 GLY B O 1
ATOM 2160 N N . LEU B 1 106 ? -13.641 20.031 11.531 1 98.56 106 LEU B N 1
ATOM 2161 C CA . LEU B 1 106 ? -12.289 19.656 11.125 1 98.56 106 LEU B CA 1
ATOM 2162 C C . LEU B 1 106 ? -11.812 20.5 9.945 1 98.56 106 LEU B C 1
ATOM 2164 O O . LEU B 1 106 ? -10.609 20.672 9.742 1 98.56 106 LEU B O 1
ATOM 2168 N N . ILE B 1 107 ? -12.766 20.984 9.164 1 98.75 107 ILE B N 1
ATOM 2169 C CA . ILE B 1 107 ? -12.414 21.766 7.988 1 98.75 107 ILE B CA 1
ATOM 2170 C C . ILE B 1 107 ? -13.328 22.984 7.883 1 98.75 107 ILE B C 1
ATOM 2172 O O . ILE B 1 107 ? -14.375 23.031 8.531 1 98.75 107 ILE B O 1
ATOM 2176 N N . ASP B 1 108 ? -12.883 23.938 7.082 1 98.19 108 ASP B N 1
ATOM 2177 C CA . ASP B 1 108 ? -13.664 25.094 6.688 1 98.19 108 ASP B CA 1
ATOM 2178 C C . ASP B 1 108 ? -13.758 25.203 5.164 1 98.19 108 ASP B C 1
ATOM 2180 O O . ASP B 1 108 ? -12.867 24.734 4.449 1 98.19 108 ASP B O 1
ATOM 2184 N N . ARG B 1 109 ? -14.859 25.734 4.73 1 97.19 109 ARG B N 1
ATOM 2185 C CA . ARG B 1 109 ? -15.062 26.062 3.322 1 97.19 109 ARG B CA 1
ATOM 2186 C C . ARG B 1 109 ? -15.336 27.547 3.133 1 97.19 109 ARG B C 1
ATOM 2188 O O . ARG B 1 109 ? -16.234 28.109 3.771 1 97.19 109 ARG B O 1
ATOM 2195 N N . THR B 1 110 ? -14.539 28.078 2.285 1 96.62 110 THR B N 1
ATOM 2196 C CA . THR B 1 110 ? -14.711 29.516 2.037 1 96.62 110 THR B CA 1
ATOM 2197 C C . THR B 1 110 ? -14.672 29.812 0.541 1 96.62 110 THR B C 1
ATOM 2199 O O . THR B 1 110 ? -14.117 29.031 -0.239 1 96.62 110 THR B O 1
ATOM 2202 N N . THR B 1 111 ? -15.273 30.906 0.167 1 95.81 111 THR B N 1
ATOM 2203 C CA . THR B 1 111 ? -15.219 31.359 -1.22 1 95.81 111 THR B CA 1
ATOM 2204 C C . THR B 1 111 ? -13.875 32 -1.53 1 95.81 111 THR B C 1
ATOM 2206 O O . THR B 1 111 ? -13.344 32.781 -0.723 1 95.81 111 THR B O 1
ATOM 2209 N N . ASP B 1 112 ? -13.367 31.625 -2.721 1 92.62 112 ASP B N 1
ATOM 2210 C CA . ASP B 1 112 ? -12.125 32.25 -3.176 1 92.62 112 ASP B CA 1
ATOM 2211 C C . ASP B 1 112 ? -12.328 33.719 -3.498 1 92.62 112 ASP B C 1
ATOM 2213 O O . ASP B 1 112 ? -13.156 34.062 -4.344 1 92.62 112 ASP B O 1
ATOM 2217 N N . PRO B 1 113 ? -11.594 34.531 -2.828 1 91.06 113 PRO B N 1
ATOM 2218 C CA . PRO B 1 113 ? -11.766 35.969 -3.086 1 91.06 113 PRO B CA 1
ATOM 2219 C C . PRO B 1 113 ? -11.438 36.344 -4.527 1 91.06 113 PRO B C 1
ATOM 2221 O O . PRO B 1 113 ? -11.984 37.312 -5.047 1 91.06 113 PRO B O 1
ATOM 2224 N N . SER B 1 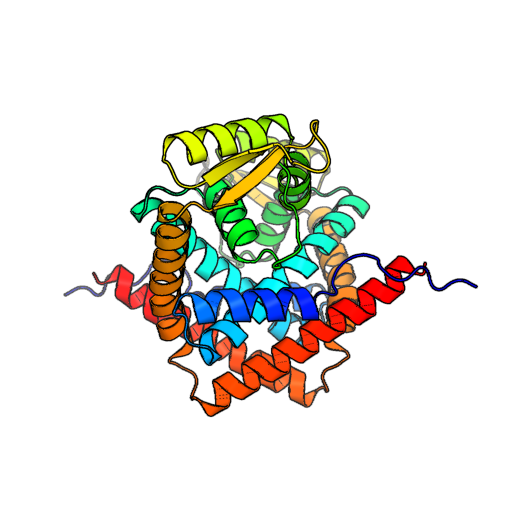114 ? -10.602 35.594 -5.125 1 92.62 114 SER B N 1
ATOM 2225 C CA . SER B 1 114 ? -10.164 35.875 -6.484 1 92.62 114 SER B CA 1
ATOM 2226 C C . SER B 1 114 ? -11.07 35.219 -7.516 1 92.62 114 SER B C 1
ATOM 2228 O O . SER B 1 114 ? -10.953 35.469 -8.711 1 92.62 114 SER B O 1
ATOM 2230 N N . ASN B 1 115 ? -11.852 34.406 -7.098 1 92.44 115 ASN B N 1
ATOM 2231 C CA . ASN B 1 115 ? -12.781 33.656 -7.938 1 92.44 115 ASN B CA 1
ATOM 2232 C C . ASN B 1 115 ? -14.023 33.25 -7.156 1 92.44 115 ASN B C 1
ATOM 2234 O O . ASN B 1 115 ? -14.039 32.188 -6.52 1 92.44 115 ASN B O 1
ATOM 2238 N N . ARG B 1 116 ? -15.047 33.938 -7.289 1 92 116 ARG B N 1
ATOM 2239 C CA . ARG B 1 116 ? -16.219 33.844 -6.426 1 92 116 ARG B CA 1
ATOM 2240 C C . ARG B 1 116 ? -16.938 32.531 -6.645 1 92 116 ARG B C 1
ATOM 2242 O O . ARG B 1 116 ? -17.781 32.125 -5.84 1 92 116 ARG B O 1
ATOM 2249 N N . THR B 1 117 ? -16.656 31.859 -7.617 1 91.88 117 THR B N 1
ATOM 2250 C CA . THR B 1 117 ? -17.328 30.594 -7.871 1 91.88 117 THR B CA 1
ATOM 2251 C C . THR B 1 117 ? -16.516 29.422 -7.301 1 91.88 117 THR B C 1
ATOM 2253 O O . THR B 1 117 ? -16.984 28.281 -7.281 1 91.88 117 THR B O 1
ATOM 2256 N N . ARG B 1 118 ? -15.398 29.75 -6.848 1 94.69 118 ARG B N 1
ATOM 2257 C CA . ARG B 1 118 ? -14.5 28.703 -6.367 1 94.69 118 ARG B CA 1
ATOM 2258 C C . ARG B 1 118 ? -14.555 28.594 -4.848 1 94.69 118 ARG B C 1
ATOM 2260 O O . ARG B 1 118 ? -14.438 29.594 -4.137 1 94.69 118 ARG B O 1
ATOM 2267 N N . ILE B 1 119 ? -14.781 27.391 -4.391 1 97.12 119 ILE B N 1
ATOM 2268 C CA . ILE B 1 119 ? -14.797 27.109 -2.961 1 97.12 119 ILE B CA 1
ATOM 2269 C C . ILE B 1 119 ? -13.445 26.547 -2.527 1 97.12 119 ILE B C 1
ATOM 2271 O O . ILE B 1 119 ? -12.93 25.609 -3.141 1 97.12 119 ILE B O 1
ATOM 2275 N N . ILE B 1 120 ? -12.906 27.141 -1.446 1 97.44 120 ILE B N 1
ATOM 2276 C CA . ILE B 1 120 ? -11.625 26.703 -0.901 1 97.44 120 ILE B CA 1
ATOM 2277 C C . ILE B 1 120 ? -11.867 25.891 0.372 1 97.44 120 ILE B C 1
ATOM 2279 O O . ILE B 1 120 ? -12.664 26.281 1.227 1 97.44 120 ILE B O 1
ATOM 2283 N N . VAL B 1 121 ? -11.172 24.719 0.441 1 98.44 121 VAL B N 1
ATOM 2284 C CA . VAL B 1 121 ? -11.25 23.891 1.633 1 98.44 121 VAL B CA 1
ATOM 2285 C C . VAL B 1 121 ? -9.953 24 2.43 1 98.44 121 VAL B C 1
ATOM 2287 O O . VAL B 1 121 ? -8.867 23.875 1.871 1 98.44 121 VAL B O 1
ATOM 2290 N N . THR B 1 122 ? -10.07 24.281 3.736 1 97.69 122 THR B N 1
ATOM 2291 C CA . THR B 1 122 ? -8.906 24.406 4.598 1 97.69 122 THR B CA 1
ATOM 2292 C C . THR B 1 122 ? -9.125 23.672 5.922 1 97.69 122 THR B C 1
ATOM 2294 O O . THR B 1 122 ? -10.266 23.391 6.289 1 97.69 122 THR B O 1
ATOM 2297 N N . LEU B 1 123 ? -8.023 23.344 6.539 1 97.81 123 LEU B N 1
ATOM 2298 C CA . LEU B 1 123 ? -8.125 22.766 7.879 1 97.81 123 LEU B CA 1
ATOM 2299 C C . LEU B 1 123 ? -8.43 23.859 8.914 1 97.81 123 LEU B C 1
ATOM 2301 O O . LEU B 1 123 ? -7.895 24.953 8.836 1 97.81 123 LEU B O 1
ATOM 2305 N N . THR B 1 124 ? -9.289 23.531 9.859 1 98.25 124 THR B N 1
ATOM 2306 C CA . THR B 1 124 ? -9.422 24.328 11.07 1 98.25 124 THR B CA 1
ATOM 2307 C C . THR B 1 124 ? -8.312 24 12.062 1 98.25 124 THR B C 1
ATOM 2309 O O . THR B 1 124 ? -7.48 23.125 11.805 1 98.25 124 THR B O 1
ATOM 2312 N N . THR B 1 125 ? -8.312 24.766 13.195 1 98.12 125 THR B N 1
ATOM 2313 C CA . THR B 1 125 ? -7.398 24.438 14.281 1 98.12 125 THR B CA 1
ATOM 2314 C C . THR B 1 125 ? -7.641 23.016 14.789 1 98.12 125 THR B C 1
ATOM 2316 O O . THR B 1 125 ? -6.688 22.266 15.039 1 98.12 125 THR B O 1
ATOM 2319 N N . GLU B 1 126 ? -8.883 22.656 14.883 1 98 126 GLU B N 1
ATOM 2320 C CA . GLU B 1 126 ? -9.242 21.312 15.312 1 98 126 GLU B CA 1
ATOM 2321 C C . GLU B 1 126 ? -8.797 20.281 14.289 1 98 126 GLU B C 1
ATOM 2323 O O . GLU B 1 126 ? -8.359 19.188 14.648 1 98 126 GLU B O 1
ATOM 2328 N N . GLY B 1 127 ? -8.93 20.594 13.016 1 98.25 127 GLY B N 1
ATOM 2329 C CA . GLY B 1 127 ? -8.438 19.719 11.969 1 98.25 127 GLY B CA 1
ATOM 2330 C C . GLY B 1 127 ? -6.945 19.469 12.055 1 98.25 127 GLY B C 1
ATOM 2331 O O . GLY B 1 127 ? -6.496 18.328 11.922 1 98.25 127 GLY B O 1
ATOM 2332 N N . TRP B 1 128 ? -6.234 20.531 12.336 1 97.56 128 TRP B N 1
ATOM 2333 C CA . TRP B 1 128 ? -4.789 20.422 12.508 1 97.56 128 TRP B CA 1
ATOM 2334 C C . TRP B 1 128 ? -4.445 19.578 13.727 1 97.56 128 TRP B C 1
ATOM 2336 O O . TRP B 1 128 ? -3.535 18.75 13.68 1 97.56 128 TRP B O 1
ATOM 2346 N N . ASN B 1 129 ? -5.16 19.797 14.805 1 97.69 129 ASN B N 1
ATOM 2347 C CA . ASN B 1 129 ? -4.938 19.016 16.016 1 97.69 129 ASN B CA 1
ATOM 2348 C C . ASN B 1 129 ? -5.184 17.531 15.766 1 97.69 129 ASN B C 1
ATOM 2350 O O . ASN B 1 129 ? -4.43 16.672 16.25 1 97.69 129 ASN B O 1
ATOM 2354 N N . MET B 1 130 ? -6.238 17.234 15.031 1 97.56 130 MET B N 1
ATOM 2355 C CA . MET B 1 130 ? -6.547 15.852 14.68 1 97.56 130 MET B CA 1
ATOM 2356 C C . MET B 1 130 ? -5.434 15.242 13.836 1 97.56 130 MET B C 1
ATOM 2358 O O . MET B 1 130 ? -4.992 14.125 14.094 1 97.56 130 MET B O 1
ATOM 2362 N N . PHE B 1 131 ? -4.949 16 12.906 1 97.81 131 PHE B N 1
ATOM 2363 C CA . PHE B 1 131 ? -3.854 15.562 12.055 1 97.81 131 PHE B CA 1
ATOM 2364 C C . PHE B 1 131 ? -2.621 15.227 12.891 1 97.81 131 PHE B C 1
ATOM 2366 O O . PHE B 1 131 ? -2.049 14.148 12.758 1 97.81 131 PHE B O 1
ATOM 2373 N N . ARG B 1 132 ? -2.266 16.094 13.727 1 97.25 132 ARG B N 1
ATOM 2374 C CA . ARG B 1 132 ? -1.083 15.914 14.562 1 97.25 132 ARG B CA 1
ATOM 2375 C C . ARG B 1 132 ? -1.231 14.695 15.469 1 97.25 132 ARG B C 1
ATOM 2377 O O . ARG B 1 132 ? -0.281 13.93 15.648 1 97.25 132 ARG B O 1
ATOM 2384 N N . GLN B 1 133 ? -2.389 14.547 16 1 96.44 133 GLN B N 1
ATOM 2385 C CA . GLN B 1 133 ? -2.643 13.414 16.891 1 96.44 133 GLN B CA 1
ATOM 2386 C C . GLN B 1 133 ? -2.473 12.086 16.156 1 96.44 133 GLN B C 1
ATOM 2388 O O . GLN B 1 133 ? -1.825 11.172 16.656 1 96.44 133 GLN B O 1
ATOM 2393 N N . VAL B 1 134 ? -3.049 11.969 14.984 1 96.69 134 VAL B N 1
ATOM 2394 C CA . VAL B 1 134 ? -2.971 10.734 14.211 1 96.69 134 VAL B CA 1
ATOM 2395 C C . VAL B 1 134 ? -1.519 10.445 13.836 1 96.69 134 VAL B C 1
ATOM 2397 O O . VAL B 1 134 ? -1.062 9.305 13.922 1 96.69 134 VAL B O 1
ATOM 2400 N N . VAL B 1 135 ? -0.764 11.492 13.469 1 96.5 135 VAL B N 1
ATOM 2401 C CA . VAL B 1 135 ? 0.633 11.336 13.078 1 96.5 135 VAL B CA 1
ATOM 2402 C C . VAL B 1 135 ? 1.448 10.836 14.266 1 96.5 135 VAL B C 1
ATOM 2404 O O . VAL B 1 135 ? 2.238 9.898 14.133 1 96.5 135 VAL B O 1
ATOM 2407 N N . ARG B 1 136 ? 1.23 11.383 15.398 1 94.94 136 ARG B N 1
ATOM 2408 C CA . ARG B 1 136 ? 1.973 10.992 16.594 1 94.94 136 ARG B CA 1
ATOM 2409 C C . ARG B 1 136 ? 1.664 9.547 16.969 1 94.94 136 ARG B C 1
ATOM 2411 O O . ARG B 1 136 ? 2.572 8.781 17.312 1 94.94 136 ARG B O 1
ATOM 2418 N N . ASP B 1 137 ? 0.39 9.219 16.922 1 93.69 137 ASP B N 1
ATOM 2419 C CA . ASP B 1 137 ? -0.011 7.859 17.266 1 93.69 137 ASP B CA 1
ATOM 2420 C C . ASP B 1 137 ? 0.573 6.848 16.281 1 93.69 137 ASP B C 1
ATOM 2422 O O . ASP B 1 137 ? 1.033 5.777 16.688 1 93.69 137 ASP B O 1
ATOM 2426 N N . SER B 1 138 ? 0.558 7.152 15.016 1 94.94 138 SER B N 1
ATOM 2427 C CA . SER B 1 138 ? 1.099 6.266 13.992 1 94.94 138 SER B CA 1
ATOM 2428 C C . SER B 1 138 ? 2.611 6.125 14.125 1 94.94 138 SER B C 1
ATOM 2430 O O . SER B 1 138 ? 3.16 5.043 13.914 1 94.94 138 SER B O 1
ATOM 2432 N N . ASP B 1 139 ? 3.236 7.223 14.477 1 96.06 139 ASP B N 1
ATOM 2433 C CA . ASP B 1 139 ? 4.691 7.25 14.586 1 96.06 139 ASP B CA 1
ATOM 2434 C C . ASP B 1 139 ? 5.176 6.297 15.672 1 96.06 139 ASP B C 1
ATOM 2436 O O . ASP B 1 139 ? 6.242 5.691 15.547 1 96.06 139 ASP B O 1
ATOM 2440 N N . ILE B 1 140 ? 4.457 6.18 16.719 1 93.31 140 ILE B N 1
ATOM 2441 C CA . ILE B 1 140 ? 4.816 5.273 17.812 1 93.31 140 ILE B CA 1
ATOM 2442 C C . ILE B 1 140 ? 4.84 3.836 17.297 1 93.31 140 ILE B C 1
ATOM 2444 O O . ILE B 1 140 ? 5.816 3.109 17.5 1 93.31 140 ILE B O 1
ATOM 2448 N N . LEU B 1 141 ? 3.797 3.484 16.562 1 91.56 141 LEU B N 1
ATOM 2449 C CA . LEU B 1 141 ? 3.689 2.148 15.984 1 91.56 141 LEU B CA 1
ATOM 2450 C C . LEU B 1 141 ? 4.789 1.911 14.953 1 91.56 141 LEU B C 1
ATOM 2452 O O . LEU B 1 141 ? 5.422 0.854 14.953 1 91.56 141 LEU B O 1
ATOM 2456 N N . GLU B 1 142 ? 5.012 2.869 14.094 1 96.38 142 GLU B N 1
ATOM 2457 C CA . GLU B 1 142 ? 6.012 2.789 13.031 1 96.38 142 GLU B CA 1
ATOM 2458 C C . GLU B 1 142 ? 7.418 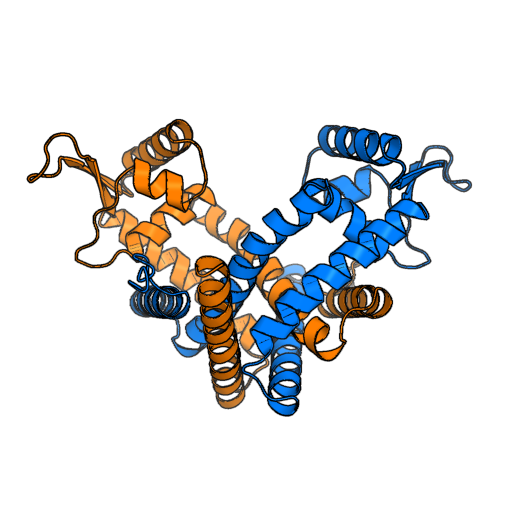2.656 13.609 1 96.38 142 GLU B C 1
ATOM 2460 O O . GLU B 1 142 ? 8.227 1.865 13.117 1 96.38 142 GLU B O 1
ATOM 2465 N N . SER B 1 143 ? 7.664 3.43 14.688 1 96.31 143 SER B N 1
ATOM 2466 C CA . SER B 1 143 ? 8.953 3.365 15.367 1 96.31 143 SER B CA 1
ATOM 2467 C C . SER B 1 143 ? 9.195 1.982 15.961 1 96.31 143 SER B C 1
ATOM 2469 O O . SER B 1 143 ? 10.305 1.449 15.883 1 96.31 143 SER B O 1
ATOM 2471 N N . ASP B 1 144 ? 8.148 1.39 16.516 1 94.44 144 ASP B N 1
ATOM 2472 C CA . ASP B 1 144 ? 8.266 0.057 17.109 1 94.44 144 ASP B CA 1
ATOM 2473 C C . ASP B 1 144 ? 8.578 -0.986 16.031 1 94.44 144 ASP B C 1
ATOM 2475 O O . ASP B 1 144 ? 9.375 -1.897 16.266 1 94.44 144 ASP B O 1
ATOM 2479 N N . VAL B 1 145 ? 7.988 -0.899 14.891 1 95.38 145 VAL B N 1
ATOM 2480 C CA . VAL B 1 145 ? 8.211 -1.821 13.781 1 95.38 145 VAL B CA 1
ATOM 2481 C C . VAL B 1 145 ? 9.664 -1.749 13.328 1 95.38 145 VAL B C 1
ATOM 2483 O O . VAL B 1 145 ? 10.281 -2.775 13.031 1 95.38 145 VAL B O 1
ATOM 2486 N N . LEU B 1 146 ? 10.242 -0.539 13.32 1 97.5 146 LEU B N 1
ATOM 2487 C CA . LEU B 1 146 ? 11.578 -0.337 12.773 1 97.5 146 LEU B CA 1
ATOM 2488 C C . LEU B 1 146 ? 12.641 -0.54 13.844 1 97.5 146 LEU B C 1
ATOM 2490 O O . LEU B 1 146 ? 13.836 -0.365 13.578 1 97.5 146 LEU B O 1
ATOM 2494 N N . ASN B 1 147 ? 12.195 -0.929 14.984 1 94.44 147 ASN B N 1
ATOM 2495 C CA . ASN B 1 147 ? 13.102 -1.063 16.125 1 94.44 147 ASN B CA 1
ATOM 2496 C C . ASN B 1 147 ? 14.148 -2.146 15.883 1 94.44 147 ASN B C 1
ATOM 2498 O O . ASN B 1 147 ? 15.203 -2.15 16.516 1 94.44 147 ASN B O 1
ATOM 2502 N N . ARG B 1 148 ? 13.891 -3.082 14.945 1 94.38 148 ARG B N 1
ATOM 2503 C CA . ARG B 1 148 ? 14.852 -4.129 14.617 1 94.38 148 ARG B CA 1
ATOM 2504 C C . ARG B 1 148 ? 16.031 -3.568 13.82 1 94.38 148 ARG B C 1
ATOM 2506 O O . ARG B 1 148 ? 17.047 -4.234 13.656 1 94.38 148 ARG B O 1
ATOM 2513 N N . LEU B 1 149 ? 15.891 -2.387 13.391 1 97.69 149 LEU B N 1
ATOM 2514 C CA . LEU B 1 149 ? 16.938 -1.738 12.609 1 97.69 149 LEU B CA 1
ATOM 2515 C C . LEU B 1 149 ? 17.703 -0.733 13.461 1 97.69 149 LEU B C 1
ATOM 2517 O O . LEU B 1 149 ? 17.109 0.014 14.234 1 97.69 149 LEU B O 1
ATOM 2521 N N . THR B 1 150 ? 19.031 -0.743 13.359 1 97.5 150 THR B N 1
ATOM 2522 C CA . THR B 1 150 ? 19.844 0.303 13.984 1 97.5 150 THR B CA 1
ATOM 2523 C C . THR B 1 150 ? 19.594 1.648 13.305 1 97.5 150 THR B C 1
ATOM 2525 O O . THR B 1 150 ? 19 1.708 12.227 1 97.5 150 THR B O 1
ATOM 2528 N N . THR B 1 151 ? 20.062 2.729 13.969 1 96.88 151 THR B N 1
ATOM 2529 C CA . THR B 1 151 ? 19.953 4.062 13.398 1 96.88 151 THR B CA 1
ATOM 2530 C C . THR B 1 151 ? 20.609 4.117 12.023 1 96.88 151 THR B C 1
ATOM 2532 O O . THR B 1 151 ? 20.047 4.688 11.078 1 96.88 151 THR B O 1
ATOM 2535 N N . GLY B 1 152 ? 21.734 3.455 11.891 1 97.88 152 GLY B N 1
ATOM 2536 C CA . GLY B 1 152 ? 22.438 3.402 10.617 1 97.88 152 GLY B CA 1
ATOM 2537 C C . GLY B 1 152 ? 21.672 2.623 9.555 1 97.88 152 GLY B C 1
ATOM 2538 O O . GLY B 1 152 ? 21.641 3.023 8.391 1 97.88 152 GLY B O 1
ATOM 2539 N N . GLN B 1 153 ? 21.094 1.522 9.922 1 98 153 GLN B N 1
ATOM 2540 C CA . GLN B 1 153 ? 20.312 0.7 9 1 98 153 GLN B CA 1
ATOM 2541 C C . GLN B 1 153 ? 19.047 1.434 8.539 1 98 153 GLN B C 1
ATOM 2543 O O . GLN B 1 153 ? 18.656 1.325 7.375 1 98 153 GLN B O 1
ATOM 2548 N N . ARG B 1 154 ? 18.438 2.215 9.43 1 98.19 154 ARG B N 1
ATOM 2549 C CA . ARG B 1 154 ? 17.266 3.006 9.047 1 98.19 154 ARG B CA 1
ATOM 2550 C C . ARG B 1 154 ? 17.641 4.078 8.031 1 98.19 154 ARG B C 1
ATOM 2552 O O . ARG B 1 154 ? 16.906 4.32 7.07 1 98.19 154 ARG B O 1
ATOM 2559 N N . GLU B 1 155 ? 18.766 4.699 8.258 1 98.31 155 GLU B N 1
ATOM 2560 C CA . GLU B 1 155 ? 19.25 5.703 7.312 1 98.31 155 GLU B CA 1
ATOM 2561 C C . GLU B 1 155 ? 19.516 5.09 5.945 1 98.31 155 GLU B C 1
ATOM 2563 O O . GLU B 1 155 ? 19.156 5.668 4.918 1 98.31 155 GLU B O 1
ATOM 2568 N N . GLN B 1 156 ? 20.141 3.938 5.91 1 98.38 156 GLN B N 1
ATOM 2569 C CA . GLN B 1 156 ? 20.406 3.234 4.664 1 98.38 156 GLN B CA 1
ATOM 2570 C C . GLN B 1 156 ? 19.109 2.838 3.959 1 98.38 156 GLN B C 1
ATOM 2572 O O . GLN B 1 156 ? 18.984 2.996 2.744 1 98.38 156 GLN B O 1
ATOM 2577 N N . LEU B 1 157 ? 18.188 2.307 4.734 1 98.62 157 LEU B N 1
ATOM 2578 C CA . LEU B 1 157 ? 16.891 1.906 4.195 1 98.62 157 LEU B CA 1
ATOM 2579 C C . LEU B 1 157 ? 16.188 3.094 3.559 1 98.62 157 LEU B C 1
ATOM 2581 O O . LEU B 1 157 ? 15.695 2.998 2.43 1 98.62 157 LEU B O 1
ATOM 2585 N N . ALA B 1 158 ? 16.188 4.219 4.25 1 98.44 158 ALA B N 1
ATOM 2586 C CA . ALA B 1 158 ? 15.562 5.434 3.725 1 98.44 158 ALA B CA 1
ATOM 2587 C C . ALA B 1 158 ? 16.234 5.863 2.418 1 98.44 158 ALA B C 1
ATOM 2589 O O . ALA B 1 158 ? 15.547 6.141 1.431 1 98.44 158 ALA B O 1
ATOM 2590 N N . THR B 1 159 ? 17.516 5.859 2.389 1 98.38 159 THR B N 1
ATOM 2591 C CA . THR B 1 159 ? 18.266 6.316 1.229 1 98.38 159 THR B CA 1
ATOM 2592 C C . THR B 1 159 ? 18 5.43 0.018 1 98.38 159 THR B C 1
ATOM 2594 O O . THR B 1 159 ? 17.812 5.93 -1.094 1 98.38 159 THR B O 1
ATOM 2597 N N . LEU B 1 160 ? 17.969 4.16 0.236 1 98.5 160 LEU B N 1
ATOM 2598 C CA . LEU B 1 160 ? 17.75 3.223 -0.857 1 98.5 160 LEU B CA 1
ATOM 2599 C C . LEU B 1 160 ? 16.312 3.32 -1.37 1 98.5 160 LEU B C 1
ATOM 2601 O O . LEU B 1 160 ? 16.078 3.238 -2.576 1 98.5 160 LEU B O 1
ATOM 2605 N N . LEU B 1 161 ? 15.32 3.467 -0.469 1 98.44 161 LEU B N 1
ATOM 2606 C CA . LEU B 1 161 ? 13.938 3.65 -0.879 1 98.44 161 LEU B CA 1
ATOM 2607 C C . LEU B 1 161 ? 13.766 4.949 -1.663 1 98.44 161 LEU B C 1
ATOM 2609 O O . LEU B 1 161 ? 13 5 -2.627 1 98.44 161 LEU B O 1
ATOM 2613 N N . GLU B 1 162 ? 14.484 5.996 -1.27 1 97.88 162 GLU B N 1
ATOM 2614 C CA . GLU B 1 162 ? 14.445 7.273 -1.975 1 97.88 162 GLU B CA 1
ATOM 2615 C C . GLU B 1 162 ? 14.961 7.129 -3.406 1 97.88 162 GLU B C 1
ATOM 2617 O O . GLU B 1 162 ? 14.422 7.75 -4.328 1 97.88 162 GLU B O 1
ATOM 2622 N N . LYS B 1 163 ? 15.977 6.336 -3.596 1 97.19 163 LYS B N 1
ATOM 2623 C CA . LYS B 1 163 ? 16.453 6.055 -4.945 1 97.19 163 LYS B CA 1
ATOM 2624 C C . LYS B 1 163 ? 15.383 5.344 -5.773 1 97.19 163 LYS B C 1
ATOM 2626 O O . LYS B 1 163 ? 15.242 5.605 -6.969 1 97.19 163 LYS B O 1
ATOM 2631 N N . ALA B 1 164 ? 14.664 4.418 -5.156 1 97 164 ALA B N 1
ATOM 2632 C CA . ALA B 1 164 ? 13.578 3.729 -5.852 1 97 164 ALA B CA 1
ATOM 2633 C C . ALA B 1 164 ? 12.484 4.703 -6.262 1 97 164 ALA B C 1
ATOM 2635 O O . ALA B 1 164 ? 11.922 4.594 -7.355 1 97 164 ALA B O 1
ATOM 2636 N N . ILE B 1 165 ? 12.203 5.68 -5.379 1 96.31 165 ILE B N 1
ATOM 2637 C CA . ILE B 1 165 ? 11.211 6.703 -5.672 1 96.31 165 ILE B CA 1
ATOM 2638 C C . ILE B 1 165 ? 11.648 7.516 -6.891 1 96.31 165 ILE B C 1
ATOM 2640 O O . ILE B 1 165 ? 10.836 7.84 -7.758 1 96.31 165 ILE B O 1
ATOM 2644 N N . ALA B 1 166 ? 12.93 7.809 -6.953 1 94.62 166 ALA B N 1
ATOM 2645 C CA . ALA B 1 166 ? 13.469 8.516 -8.117 1 94.62 166 ALA B CA 1
ATOM 2646 C C . ALA B 1 166 ? 13.289 7.684 -9.383 1 94.62 166 ALA B C 1
ATOM 2648 O O . ALA B 1 166 ? 13.07 8.234 -10.469 1 94.62 166 ALA B O 1
ATOM 2649 N N . GLY B 1 167 ? 13.398 6.414 -9.234 1 93.44 167 GLY B N 1
ATOM 2650 C CA . GLY B 1 167 ? 13.148 5.523 -10.352 1 93.44 167 GLY B CA 1
ATOM 2651 C C . GLY B 1 167 ? 11.727 5.605 -10.883 1 93.44 167 GLY B C 1
ATOM 2652 O O . GLY B 1 167 ? 11.5 5.461 -12.078 1 93.44 167 GLY B O 1
ATOM 2653 N N . LEU B 1 168 ? 10.734 5.766 -10.023 1 92.88 168 LEU B N 1
ATOM 2654 C CA . LEU B 1 168 ? 9.352 5.961 -10.438 1 92.88 168 LEU B CA 1
ATOM 2655 C C . LEU B 1 168 ? 9.219 7.18 -11.344 1 92.88 168 LEU B C 1
ATOM 2657 O O . LEU B 1 168 ? 8.484 7.145 -12.336 1 92.88 168 LEU B O 1
ATOM 2661 N N . ASP B 1 169 ? 9.93 8.258 -10.945 1 91.56 169 ASP B N 1
ATOM 2662 C CA . ASP B 1 169 ? 9.883 9.5 -11.711 1 91.56 169 ASP B CA 1
ATOM 2663 C C . ASP B 1 169 ? 10.461 9.305 -13.117 1 91.56 169 ASP B C 1
ATOM 2665 O O . ASP B 1 169 ? 9.93 9.828 -14.094 1 91.56 169 ASP B O 1
ATOM 2669 N N . ASP B 1 170 ? 11.539 8.539 -13.156 1 89.5 170 ASP B N 1
ATOM 2670 C CA . ASP B 1 170 ? 12.148 8.242 -14.445 1 89.5 170 ASP B CA 1
ATOM 2671 C C . ASP B 1 170 ? 11.156 7.535 -15.367 1 89.5 170 ASP B C 1
ATOM 2673 O O . ASP B 1 170 ? 11.047 7.875 -16.547 1 89.5 170 ASP B O 1
ATOM 2677 N N . LEU B 1 171 ? 10.461 6.621 -14.844 1 86.94 171 LEU B N 1
ATOM 2678 C CA . LEU B 1 171 ? 9.539 5.828 -15.648 1 86.94 171 LEU B CA 1
ATOM 2679 C C . LEU B 1 171 ? 8.32 6.652 -16.047 1 86.94 171 LEU B C 1
ATOM 2681 O O . LEU B 1 171 ? 7.809 6.512 -17.156 1 86.94 171 LEU B O 1
ATOM 2685 N N . SER B 1 172 ? 7.824 7.438 -15.117 1 85.12 172 SER B N 1
ATOM 2686 C CA . SER B 1 172 ? 6.691 8.305 -15.43 1 85.12 172 SER B CA 1
ATOM 2687 C C . SER B 1 172 ? 7.023 9.258 -16.578 1 85.12 172 SER B C 1
ATOM 2689 O O . SER B 1 172 ? 6.184 9.516 -17.438 1 85.12 172 SER B O 1
ATOM 2691 N N . ALA B 1 173 ? 8.227 9.766 -16.547 1 83 173 ALA B N 1
ATOM 2692 C CA . ALA B 1 173 ? 8.68 10.664 -17.594 1 83 173 ALA B CA 1
ATOM 2693 C C . ALA B 1 173 ? 8.711 9.953 -18.953 1 83 173 ALA B C 1
ATOM 2695 O O . ALA B 1 173 ? 8.406 10.555 -19.984 1 83 173 ALA B O 1
ATOM 2696 N N . GLN B 1 174 ? 9.047 8.727 -18.938 1 79.38 174 GLN B N 1
ATOM 2697 C CA . GLN B 1 174 ? 9.102 7.93 -20.156 1 79.38 174 GLN B CA 1
ATOM 2698 C C . GLN B 1 174 ? 7.703 7.629 -20.688 1 79.38 174 GLN B C 1
ATOM 2700 O O . GLN B 1 174 ? 7.477 7.621 -21.891 1 79.38 174 GLN B O 1
ATOM 2705 N N . ARG B 1 175 ? 6.758 7.375 -19.844 1 76.75 175 ARG B N 1
ATOM 2706 C CA . ARG B 1 175 ? 5.395 7.031 -20.219 1 76.75 175 ARG B CA 1
ATOM 2707 C C . ARG B 1 175 ? 4.641 8.258 -20.734 1 76.75 175 ARG B C 1
ATOM 2709 O O . ARG B 1 175 ? 3.734 8.141 -21.562 1 76.75 175 ARG B O 1
ATOM 2716 N N . ASP B 1 176 ? 4.949 9.383 -20.172 1 70.62 176 ASP B N 1
ATOM 2717 C CA . ASP B 1 176 ? 4.332 10.625 -20.625 1 70.62 176 ASP B CA 1
ATOM 2718 C C . ASP B 1 176 ? 4.832 11.008 -22.016 1 70.62 176 ASP B C 1
ATOM 2720 O O . ASP B 1 176 ? 4.152 11.727 -22.75 1 70.62 176 ASP B O 1
ATOM 2724 N N . GLN B 1 177 ? 6.066 10.664 -22.281 1 64.44 177 GLN B N 1
ATOM 2725 C CA . GLN B 1 177 ? 6.641 10.992 -23.578 1 64.44 177 GLN B CA 1
ATOM 2726 C C . GLN B 1 177 ? 6.094 10.07 -24.672 1 64.44 177 GLN B C 1
ATOM 2728 O O . GLN B 1 177 ? 6.102 10.43 -25.844 1 64.44 177 GLN B O 1
ATOM 2733 N N . HIS B 1 178 ? 5.637 8.883 -24.406 1 57.97 178 HIS B N 1
ATOM 2734 C CA . HIS B 1 178 ? 5.098 8.016 -25.453 1 57.97 178 HIS B CA 1
ATOM 2735 C C . HIS B 1 178 ? 3.574 8.102 -25.5 1 57.97 178 HIS B C 1
ATOM 2737 O O . HIS B 1 178 ? 2.918 8.266 -24.469 1 57.97 178 HIS B O 1
#

InterPro domains:
  IPR000835 MarR-type HTH domain [PF01047] (58-116)
  IPR000835 MarR-type HTH domain [PR00598] (78-94)
  IPR000835 MarR-type HTH domain [PR00598] (95-110)
  IPR000835 MarR-type HTH domain [PR00598] (114-130)
  IPR000835 MarR-type HTH domain [PR00598] (144-164)
  IPR000835 MarR-type HTH domain [PS50995] (27-166)
  IPR000835 MarR-type HTH domain [SM00347] (51-154)
  IPR036388 Winged helix-like DNA-binding domain superfamily [G3DSA:1.10.10.10] (5-170)
  IPR036390 Winged helix DNA-binding domain superfamily [SSF46785] (31-169)

Organism: NCBI:txid1656884

pLDDT: mean 92.24, std 11.38, range [31.27, 98.75]